Protein 1YZ4 (pdb70)

B-factor: mean 21.29, std 11.4, range [2.0, 70.0]

Sequence (315 aa):
GSHMGNGMTKVLPGLYLGNFIDAKDLDQLGRNKITHIISIHESPQPLLQDITYLRIPVADTPEVPIKKHFKECINFIHCCRLNGGNCLVHSFAGISRSTTIVTAYVMTVTGLGWRDVLEAIKATRPIANPNPGFRQQLEEFGWASSQKLRRQLEERFGEGNGMTKVLPGLYLGNFIDAKDLDQLGRNKITHIISIHESPQPLLQDITYLRIPVADTPEVPIKKHFKECINFIHCCRLNGGNCLVHSFAGISRSTTIVTAYVMTVTGLGWRDVLEAIKATRPIANPNPGFRQQLEEFGWASSQKLRRQLEERFGES

Nearest PDB structures (foldseek):
  1yz4-assembly2_B  TM=9.903E-01  e=8.427E-27  Homo sapiens
  6l1s-assembly1_A  TM=9.594E-01  e=7.232E-19  Homo sapiens
  4woh-assembly1_A  TM=9.622E-01  e=9.141E-19  Homo sapiens
  6lou-assembly1_A  TM=9.595E-01  e=2.200E-18  Homo sapiens
  7c8s-assembly1_A  TM=9.568E-01  e=3.514E-18  Homo sapiens

Organism: Homo sapiens (NCBI:txid9606)

GO terms:
  GO:0004725 protein tyrosine phosphatase activity (F, IDA)
  GO:0016791 phosphatase activity (F, IDA)
  GO:0016311 dephosphorylation (P, IDA)
  GO:0005515 protein binding (F, IPI)
  GO:0008138 protein tyrosine/serine/threonine phosphatase activity (F, IDA)

Structure (mmCIF, N/CA/C/O backbone):
data_1YZ4
#
_entry.id   1YZ4
#
_cell.length_a   43.233
_cell.length_b   76.395
_cell.length_c   101.429
_cell.angle_alpha   90.00
_cell.angle_beta   90.00
_cell.angle_gamma   90.00
#
_symmetry.space_group_name_H-M   'P 21 21 21'
#
loop_
_entity.id
_entity.type
_entity.pdbx_description
1 polymer 'dual specificity phosphatase-like 15 isoform a'
2 non-polymer 'octyl beta-D-glucopyranoside'
3 non-polymer 'SULFATE ION'
4 water water
#
loop_
_atom_site.group_PDB
_atom_site.id
_atom_site.type_symbol
_atom_site.label_atom_id
_atom_site.label_alt_id
_atom_site.label_comp_id
_atom_site.label_asym_id
_atom_site.label_entity_id
_atom_site.label_seq_id
_atom_site.pdbx_PDB_ins_code
_atom_site.Cartn_x
_atom_site.Cartn_y
_atom_site.Cartn_z
_atom_site.occupancy
_atom_site.B_iso_or_equiv
_atom_site.auth_seq_id
_atom_site.auth_comp_id
_atom_site.auth_asym_id
_atom_site.auth_atom_id
_atom_site.pdbx_PDB_model_num
ATOM 1 N N . GLY A 1 1 ? 1.888 79.475 88.795 1.00 40.06 -2 GLY A N 1
ATOM 2 C CA . GLY A 1 1 ? 1.648 78.020 88.998 1.00 44.05 -2 GLY A CA 1
ATOM 3 C C . GLY A 1 1 ? 1.653 77.306 87.665 1.00 47.13 -2 GLY A C 1
ATOM 4 O O . GLY A 1 1 ? 2.369 76.321 87.474 1.00 47.76 -2 GLY A O 1
ATOM 5 N N . SER A 1 2 ? 0.856 77.814 86.732 1.00 49.50 -1 SER A N 1
ATOM 6 C CA . SER A 1 2 ? 0.772 77.236 85.397 1.00 50.27 -1 SER A CA 1
ATOM 7 C C . SER A 1 2 ? 1.907 77.757 84.513 1.00 52.36 -1 SER A C 1
ATOM 8 O O . SER A 1 2 ? 1.833 78.859 83.960 1.00 50.66 -1 SER A O 1
ATOM 11 N N . HIS A 1 3 ? 2.964 76.955 84.410 1.00 54.58 0 HIS A N 1
ATOM 12 C CA . HIS A 1 3 ? 4.134 77.271 83.597 1.00 55.13 0 HIS A CA 1
ATOM 13 C C . HIS A 1 3 ? 4.417 76.020 82.781 1.00 55.80 0 HIS A C 1
ATOM 14 O O . HIS A 1 3 ? 4.299 74.909 83.297 1.00 56.74 0 HIS A O 1
ATOM 21 N N . MET A 1 4 ? 4.788 76.187 81.516 1.00 56.85 1 MET A N 1
ATOM 22 C CA . MET A 1 4 ? 5.052 75.031 80.670 1.00 58.88 1 MET A CA 1
ATOM 23 C C . MET A 1 4 ? 6.246 74.240 81.183 1.00 58.42 1 MET A C 1
ATOM 24 O O . MET A 1 4 ? 7.353 74.352 80.658 1.00 61.01 1 MET A O 1
ATOM 29 N N . GLY A 1 5 ? 6.006 73.439 82.217 1.00 56.26 2 GLY A N 1
ATOM 30 C CA . GLY A 1 5 ? 7.064 72.639 82.803 1.00 55.00 2 GLY A CA 1
ATOM 31 C C . GLY A 1 5 ? 6.560 71.637 83.826 1.00 54.05 2 GLY A C 1
ATOM 32 O O . GLY A 1 5 ? 7.019 71.622 84.966 1.00 54.38 2 GLY A O 1
ATOM 33 N N . ASN A 1 6 ? 5.612 70.799 83.419 1.00 52.72 3 ASN A N 1
ATOM 34 C CA . ASN A 1 6 ? 5.055 69.775 84.300 1.00 48.89 3 ASN A CA 1
ATOM 35 C C . ASN A 1 6 ? 5.169 68.402 83.661 1.00 43.79 3 ASN A C 1
ATOM 36 O O . ASN A 1 6 ? 4.194 67.852 83.145 1.00 41.42 3 ASN A O 1
ATOM 41 N N . GLY A 1 7 ? 6.378 67.857 83.710 1.00 38.77 4 GLY A N 1
ATOM 42 C CA . GLY A 1 7 ? 6.633 66.561 83.123 1.00 33.59 4 GLY A CA 1
ATOM 43 C C . GLY A 1 7 ? 7.240 66.744 81.748 1.00 28.60 4 GLY A C 1
ATOM 44 O O . GLY A 1 7 ? 7.580 67.860 81.344 1.00 25.78 4 GLY 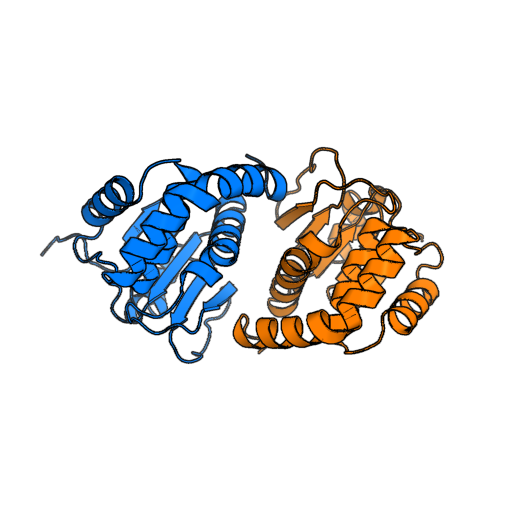A O 1
ATOM 45 N N . MET A 1 8 ? 7.386 65.647 81.023 1.00 26.44 5 MET A N 1
ATOM 46 C CA . MET A 1 8 ? 7.947 65.717 79.687 1.00 24.50 5 MET A CA 1
ATOM 47 C C . MET A 1 8 ? 7.144 66.718 78.859 1.00 24.39 5 MET A C 1
ATOM 48 O O . MET A 1 8 ? 5.960 66.938 79.102 1.00 21.39 5 MET A O 1
ATOM 53 N N . THR A 1 9 ? 7.798 67.342 77.892 1.00 24.75 6 THR A N 1
ATOM 54 C CA . THR A 1 9 ? 7.119 68.315 77.057 1.00 23.12 6 THR A CA 1
ATOM 55 C C . THR A 1 9 ? 6.944 67.762 75.649 1.00 22.10 6 THR A C 1
ATOM 56 O O . THR A 1 9 ? 7.874 67.191 75.077 1.00 18.00 6 THR A O 1
ATOM 60 N N . LYS A 1 10 ? 5.736 67.911 75.111 1.00 22.54 7 LYS A N 1
ATOM 61 C CA . LYS A 1 10 ? 5.425 67.440 73.767 1.00 23.41 7 LYS A CA 1
ATOM 62 C C . LYS A 1 10 ? 6.142 68.348 72.778 1.00 23.25 7 LYS A C 1
ATOM 63 O O . LYS A 1 10 ? 5.967 69.569 72.797 1.00 24.48 7 LYS A O 1
ATOM 69 N N . VAL A 1 11 ? 6.966 67.747 71.928 1.00 21.42 8 VAL A N 1
ATOM 70 C CA . VAL A 1 11 ? 7.726 68.494 70.934 1.00 18.87 8 VAL A CA 1
ATOM 71 C C . VAL A 1 11 ? 7.054 68.375 69.578 1.00 17.73 8 VAL A C 1
ATOM 72 O O . VAL A 1 11 ? 7.123 69.278 68.750 1.00 18.24 8 VAL A O 1
ATOM 76 N N . LEU A 1 12 ? 6.389 67.248 69.373 1.00 16.51 9 LEU A N 1
ATOM 77 C CA . LEU A 1 12 ? 5.712 66.961 68.121 1.00 15.29 9 LEU A CA 1
ATOM 78 C C . LEU A 1 12 ? 4.845 65.742 68.410 1.00 14.70 9 LEU A C 1
ATOM 79 O O . LEU A 1 12 ? 5.152 64.964 69.314 1.00 10.78 9 LEU A O 1
ATOM 84 N N . PRO A 1 13 ? 3.746 65.567 67.662 1.00 14.41 10 PRO A N 1
ATOM 85 C CA . PRO A 1 13 ? 2.894 64.396 67.903 1.00 13.62 10 PRO A CA 1
ATOM 86 C C . PRO A 1 13 ? 3.799 63.157 67.929 1.00 12.79 10 PRO A C 1
ATOM 87 O O . PRO A 1 13 ? 4.560 62.920 66.984 1.00 9.27 10 PRO A O 1
ATOM 91 N N . GLY A 1 14 ? 3.738 62.396 69.019 1.00 13.05 11 GLY A N 1
ATOM 92 C CA . GLY A 1 14 ? 4.559 61.205 69.143 1.00 10.60 11 GLY A CA 1
ATOM 93 C C . GLY A 1 14 ? 5.998 61.416 69.607 1.00 14.04 11 GLY A C 1
ATOM 94 O O . GLY A 1 14 ? 6.772 60.454 69.647 1.00 13.33 11 GLY A O 1
ATOM 95 N N . LEU A 1 15 ? 6.368 62.644 69.973 1.00 12.11 12 LEU A N 1
ATOM 96 C CA . LEU A 1 15 ? 7.740 62.923 70.426 1.00 13.55 12 LEU A CA 1
ATOM 97 C C . LEU A 1 15 ? 7.799 63.820 71.665 1.00 13.37 12 LEU A C 1
ATOM 98 O O . LEU A 1 15 ? 7.174 64.879 71.700 1.00 17.41 12 LEU A O 1
ATOM 103 N N . TYR A 1 16 ? 8.561 63.408 72.676 1.00 13.48 13 TYR A N 1
ATOM 104 C CA . TYR A 1 16 ? 8.669 64.191 73.906 1.00 11.38 13 TYR A CA 1
ATOM 105 C C . TYR A 1 16 ? 10.088 64.362 74.435 1.00 14.28 13 TYR A C 1
ATOM 106 O O . TYR A 1 16 ? 10.982 63.562 74.146 1.00 17.53 13 TYR A O 1
ATOM 115 N N . LEU A 1 17 ? 10.267 65.415 75.231 1.00 13.61 14 LEU A N 1
ATOM 116 C CA . LEU A 1 17 ? 11.542 65.737 75.860 1.00 12.32 14 LEU A CA 1
ATOM 117 C C . LEU A 1 17 ? 11.358 65.661 77.367 1.00 12.92 14 LEU A C 1
ATOM 118 O O . LEU A 1 17 ? 10.326 66.081 77.892 1.00 13.30 14 LEU A O 1
ATOM 123 N N . GLY A 1 18 ? 12.348 65.119 78.066 1.00 12.94 15 GLY A N 1
ATOM 124 C CA . GLY A 1 18 ? 12.229 65.021 79.509 1.00 12.05 15 GLY A CA 1
ATOM 125 C C . GLY A 1 18 ? 13.539 64.832 80.252 1.00 11.30 15 GLY A C 1
ATOM 126 O O . GLY A 1 18 ? 14.607 64.744 79.651 1.00 9.89 15 GLY A O 1
ATOM 127 N N . ASN A 1 19 ? 13.439 64.775 81.574 1.00 10.01 16 ASN A N 1
ATOM 128 C CA . ASN A 1 19 ? 14.585 64.596 82.449 1.00 12.78 16 ASN A CA 1
ATOM 129 C C . ASN A 1 19 ? 14.481 63.216 83.097 1.00 15.02 16 ASN A C 1
ATOM 130 O O . ASN A 1 19 ? 13.515 62.485 82.855 1.00 15.17 16 A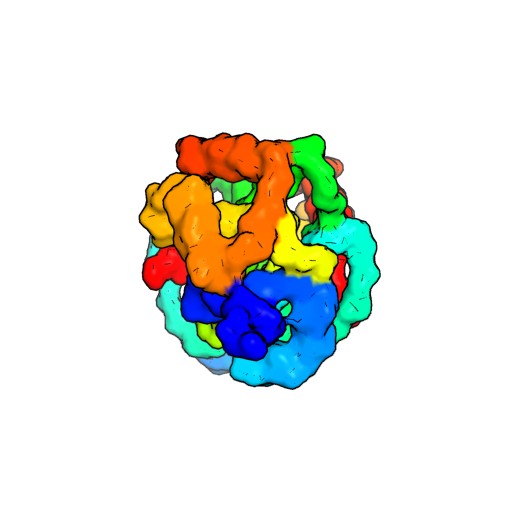SN A O 1
ATOM 135 N N . PHE A 1 20 ? 15.457 62.880 83.938 1.00 15.59 17 PHE A N 1
ATOM 136 C CA . PHE A 1 20 ? 15.499 61.581 84.610 1.00 16.61 17 PHE A CA 1
ATOM 137 C C . PHE A 1 20 ? 14.252 61.273 85.439 1.00 18.17 17 PHE A C 1
ATOM 138 O O . PHE A 1 20 ? 13.890 60.110 85.622 1.00 19.27 17 PHE A O 1
ATOM 146 N N . ILE A 1 21 ? 13.593 62.308 85.942 1.00 18.39 18 ILE A N 1
ATOM 147 C CA . ILE A 1 21 ? 12.382 62.113 86.727 1.00 19.15 18 ILE A CA 1
ATOM 148 C C . ILE A 1 21 ? 11.198 61.737 85.835 1.00 18.83 18 ILE A C 1
ATOM 149 O O . ILE A 1 21 ? 10.429 60.837 86.170 1.00 21.24 18 ILE A O 1
ATOM 154 N N . ASP A 1 22 ? 11.052 62.415 84.700 1.00 16.81 19 ASP A N 1
ATOM 155 C CA . ASP A 1 22 ? 9.958 62.104 83.780 1.00 15.78 19 ASP A CA 1
ATOM 156 C C . ASP A 1 22 ? 10.109 60.677 83.236 1.00 15.13 19 ASP A C 1
ATOM 157 O O . ASP A 1 22 ? 9.125 59.962 83.033 1.00 12.43 19 ASP A O 1
ATOM 162 N N . ALA A 1 23 ? 11.354 60.274 83.007 1.00 15.36 20 ALA A N 1
ATOM 163 C CA . ALA A 1 23 ? 11.668 58.951 82.480 1.00 15.85 20 ALA A CA 1
ATOM 164 C C . ALA A 1 23 ? 11.191 57.800 83.370 1.00 18.50 20 ALA A C 1
ATOM 165 O O . ALA A 1 23 ? 11.041 56.674 82.892 1.00 20.49 20 ALA A O 1
ATOM 167 N N . LYS A 1 24 ? 10.962 58.084 84.653 1.00 21.12 21 LYS A N 1
ATOM 168 C CA . LYS A 1 24 ? 10.516 57.068 85.613 1.00 22.85 21 LYS A CA 1
ATOM 169 C C . LYS A 1 24 ? 9.081 57.291 86.055 1.00 22.44 21 LYS A C 1
ATOM 170 O O . LYS A 1 24 ? 8.516 56.476 86.780 1.00 24.66 21 LYS A O 1
ATOM 176 N N . ASP A 1 25 ? 8.500 58.405 85.632 1.00 21.29 22 ASP A N 1
ATOM 177 C CA . ASP A 1 25 ? 7.134 58.740 86.005 1.00 21.09 22 ASP A CA 1
ATOM 178 C C . ASP A 1 25 ? 6.105 57.877 85.257 1.00 20.03 22 ASP A C 1
ATOM 179 O O . ASP A 1 25 ? 5.672 58.220 84.154 1.00 15.16 22 ASP A O 1
ATOM 184 N N . LEU A 1 26 ? 5.715 56.766 85.876 1.00 19.60 23 LEU A N 1
ATOM 185 C CA . LEU A 1 26 ? 4.746 55.837 85.295 1.00 19.34 23 LEU A CA 1
ATOM 186 C C . LEU A 1 26 ? 3.446 56.518 84.899 1.00 19.49 23 LEU A C 1
ATOM 187 O O . LEU A 1 26 ? 2.812 56.143 83.918 1.00 14.97 23 LEU A O 1
ATOM 192 N N . ASP A 1 27 ? 3.039 57.504 85.687 1.00 19.92 24 ASP A N 1
ATOM 193 C CA . ASP A 1 27 ? 1.816 58.226 85.405 1.00 24.65 24 ASP A CA 1
ATOM 194 C C . ASP A 1 27 ? 1.980 59.009 84.104 1.00 25.10 24 ASP A C 1
ATOM 195 O O . ASP A 1 27 ? 1.096 59.002 83.245 1.00 22.36 24 ASP A O 1
ATOM 200 N N . GLN A 1 28 ? 3.122 59.678 83.962 1.00 25.60 25 GLN A N 1
ATOM 201 C CA . GLN A 1 28 ? 3.403 60.455 82.762 1.00 24.68 25 GLN A CA 1
ATOM 202 C C . GLN A 1 28 ? 3.515 59.517 81.574 1.00 23.32 25 GLN A C 1
ATOM 203 O O . GLN A 1 28 ? 2.927 59.759 80.520 1.00 22.10 25 GLN A O 1
ATOM 209 N N . LEU A 1 29 ? 4.273 58.443 81.761 1.00 20.49 26 LEU A N 1
ATOM 210 C CA . LEU A 1 29 ? 4.485 57.454 80.715 1.00 20.82 26 LEU A CA 1
ATOM 211 C C . LEU A 1 29 ? 3.178 56.880 80.183 1.00 22.25 26 LEU A C 1
ATOM 212 O O . LEU A 1 29 ? 3.023 56.685 78.973 1.00 22.29 26 LEU A O 1
ATOM 217 N N . GLY A 1 30 ? 2.239 56.615 81.088 1.00 24.75 27 GLY A N 1
ATOM 218 C CA . GLY A 1 30 ? 0.956 56.064 80.687 1.00 26.36 27 GLY A CA 1
ATOM 219 C C . GLY A 1 30 ? 0.081 57.121 80.048 1.00 28.11 27 GLY A C 1
ATOM 220 O O . GLY A 1 30 ? -0.555 56.887 79.022 1.00 27.96 27 GLY A O 1
ATOM 221 N N . ARG A 1 31 ? 0.056 58.293 80.669 1.00 31.48 28 ARG A N 1
ATOM 222 C CA . ARG A 1 31 ? -0.727 59.414 80.174 1.00 34.48 28 ARG A CA 1
ATOM 223 C C . ARG A 1 31 ? -0.367 59.705 78.717 1.00 33.68 28 ARG A C 1
ATOM 224 O O . ARG A 1 31 ? -1.251 59.859 77.872 1.00 32.51 28 ARG A O 1
ATOM 232 N N . ASN A 1 32 ? 0.933 59.769 78.430 1.00 30.58 29 ASN A N 1
ATOM 233 C CA . ASN A 1 32 ? 1.408 60.051 77.079 1.00 30.26 29 ASN A CA 1
ATOM 234 C C . ASN A 1 32 ? 1.644 58.811 76.206 1.00 30.95 29 ASN A C 1
ATOM 235 O O . ASN A 1 32 ? 2.242 58.906 75.129 1.00 27.99 29 ASN A O 1
ATOM 240 N N . LYS A 1 33 ? 1.172 57.656 76.670 1.00 31.34 30 LYS A N 1
ATOM 241 C CA . LYS A 1 33 ? 1.313 56.405 75.923 1.00 31.34 30 LYS A CA 1
ATOM 242 C C . LYS A 1 33 ? 2.714 56.221 75.337 1.00 30.93 30 LYS A C 1
ATOM 243 O O . LYS A 1 33 ? 2.865 55.783 74.192 1.00 29.69 30 LYS A O 1
ATOM 249 N N . ILE A 1 34 ? 3.734 56.564 76.116 1.00 28.18 31 ILE A N 1
ATOM 250 C CA . ILE A 1 34 ? 5.116 56.422 75.669 1.00 25.32 31 ILE A CA 1
ATOM 251 C C . ILE A 1 34 ? 5.460 54.955 75.437 1.00 23.07 31 ILE A C 1
ATOM 252 O O . ILE A 1 34 ? 5.347 54.136 76.348 1.00 20.47 31 ILE A O 1
ATOM 257 N N . THR A 1 35 ? 5.877 54.627 74.215 1.00 21.65 32 THR A N 1
ATOM 258 C CA . THR A 1 35 ? 6.240 53.249 73.875 1.00 18.41 32 THR A CA 1
ATOM 259 C C . THR A 1 35 ? 7.728 53.102 73.593 1.00 16.25 32 THR A C 1
ATOM 260 O O . THR A 1 35 ? 8.252 51.991 73.533 1.00 14.87 32 THR A O 1
ATOM 264 N N . HIS A 1 36 ? 8.402 54.230 73.405 1.00 16.78 33 HIS A N 1
ATOM 265 C CA . HIS A 1 36 ? 9.830 54.224 73.115 1.00 14.06 33 HIS A CA 1
ATOM 266 C C . HIS A 1 36 ? 10.550 55.324 73.867 1.00 12.67 33 HIS A C 1
ATOM 267 O O . HIS A 1 36 ? 10.012 56.408 74.080 1.00 16.43 33 HIS A O 1
ATOM 274 N N . ILE A 1 37 ? 11.783 55.040 74.252 1.00 10.05 34 ILE A N 1
ATOM 275 C CA . ILE A 1 37 ? 12.580 55.994 74.992 1.00 9.55 34 ILE A CA 1
ATOM 276 C C . ILE A 1 37 ? 14.029 55.906 74.570 1.00 11.66 34 ILE A C 1
ATOM 277 O O . ILE A 1 37 ? 14.556 54.824 74.305 1.00 13.22 34 ILE A O 1
ATOM 282 N N . ILE A 1 38 ? 14.666 57.062 74.493 1.00 11.20 35 ILE A N 1
ATOM 283 C CA . ILE A 1 38 ? 16.071 57.121 74.169 1.00 9.05 35 ILE A CA 1
ATOM 284 C C . ILE A 1 38 ? 16.672 57.679 75.443 1.00 11.91 35 ILE A C 1
ATOM 285 O O . ILE A 1 38 ? 16.326 58.783 75.861 1.00 11.74 35 ILE A O 1
ATOM 290 N N . SER A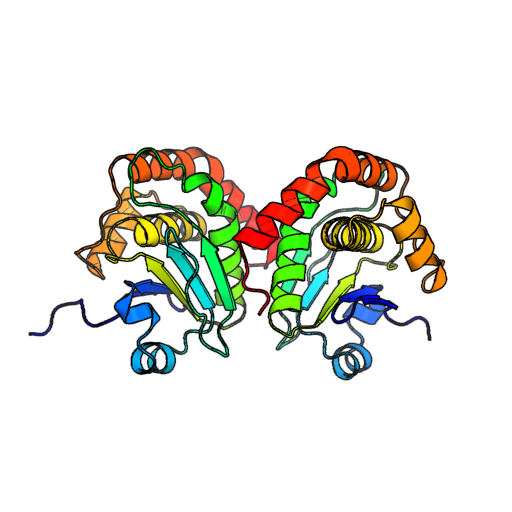 1 39 ? 17.529 56.898 76.088 1.00 11.15 36 SER A N 1
ATOM 291 C CA . SER A 1 39 ? 18.172 57.353 77.305 1.00 11.33 36 SER A CA 1
ATOM 292 C C . SER A 1 39 ? 19.600 57.783 76.992 1.00 12.74 36 SER A C 1
ATOM 293 O O . SER A 1 39 ? 20.418 56.983 76.523 1.00 16.11 36 SER A O 1
ATOM 296 N N . ILE A 1 40 ? 19.883 59.055 77.235 1.00 10.04 37 ILE A N 1
ATOM 297 C CA . ILE A 1 40 ? 21.208 59.605 77.017 1.00 11.71 37 ILE A CA 1
ATOM 298 C C . ILE A 1 40 ? 21.765 59.831 78.414 1.00 12.93 37 ILE A C 1
ATOM 299 O O . ILE A 1 40 ? 21.602 60.904 78.999 1.00 13.46 37 ILE A O 1
ATOM 304 N N . HIS A 1 41 ? 22.407 58.798 78.949 1.00 12.24 38 HIS A N 1
ATOM 305 C CA . HIS A 1 41 ? 22.963 58.844 80.293 1.00 16.38 38 HIS A CA 1
ATOM 306 C C . HIS A 1 41 ? 24.292 58.107 80.275 1.00 17.36 38 HIS A C 1
ATOM 307 O O . HIS A 1 41 ? 24.439 57.131 79.547 1.00 20.01 38 HIS A O 1
ATOM 314 N N . GLU A 1 42 ? 25.252 58.563 81.075 1.00 17.72 39 GLU A N 1
ATOM 315 C CA . GLU A 1 42 ? 26.567 57.923 81.117 1.00 22.15 39 GLU A CA 1
ATOM 316 C C . GLU A 1 42 ? 26.528 56.449 81.516 1.00 22.80 39 GLU A C 1
ATOM 317 O O . GLU A 1 42 ? 27.334 55.660 81.032 1.00 25.63 39 GLU A O 1
ATOM 323 N N . SER A 1 43 ? 25.599 56.085 82.396 1.00 22.21 40 SER A N 1
ATOM 324 C CA . SER A 1 43 ? 25.498 54.713 82.882 1.00 20.95 40 SER A CA 1
ATOM 325 C C . SER A 1 43 ? 24.157 54.036 82.607 1.00 22.90 40 SER A C 1
ATOM 326 O O . SER A 1 43 ? 23.129 54.697 82.486 1.00 20.65 40 SER A O 1
ATOM 329 N N . PRO A 1 44 ? 24.158 52.693 82.514 1.00 26.02 41 PRO A N 1
ATOM 330 C CA . PRO A 1 44 ? 22.952 51.894 82.257 1.00 27.07 41 PRO A CA 1
ATOM 331 C C . PRO A 1 44 ? 21.973 52.001 83.426 1.00 27.87 41 PRO A C 1
ATOM 332 O O . PRO A 1 44 ? 22.384 52.056 84.583 1.00 29.84 41 PRO A O 1
ATOM 336 N N . GLN A 1 45 ? 20.682 52.023 83.122 1.00 28.55 42 GLN A N 1
ATOM 337 C CA . GLN A 1 45 ? 19.663 52.141 84.156 1.00 29.08 42 GLN A CA 1
ATOM 338 C C . GLN A 1 45 ? 18.590 51.075 83.983 1.00 28.06 42 GLN A C 1
ATOM 339 O O . GLN A 1 45 ? 18.316 50.636 82.866 1.00 27.74 42 GLN A O 1
ATOM 345 N N . PRO A 1 46 ? 17.964 50.645 85.091 1.00 28.27 43 PRO A N 1
ATOM 346 C CA . PRO A 1 46 ? 16.916 49.623 85.002 1.00 25.91 43 PRO A CA 1
ATOM 347 C C . PRO A 1 46 ? 15.878 50.075 83.976 1.00 25.12 43 PRO A C 1
ATOM 348 O O . PRO A 1 46 ? 15.440 51.224 84.002 1.00 23.68 43 PRO A O 1
ATOM 352 N N . LEU A 1 47 ? 15.494 49.178 83.072 1.00 23.28 44 LEU A N 1
ATOM 353 C CA . LEU A 1 47 ? 14.523 49.519 82.040 1.00 23.01 44 LEU A CA 1
ATOM 354 C C . LEU A 1 47 ? 13.105 49.075 82.382 1.00 23.66 44 LEU A C 1
ATOM 355 O O . LEU A 1 47 ? 12.887 47.952 82.828 1.00 23.68 44 LEU A O 1
ATOM 360 N N . LEU A 1 48 ? 12.144 49.963 82.152 1.00 25.57 45 LEU A N 1
ATOM 361 C CA . LEU A 1 48 ? 10.737 49.683 82.430 1.00 29.96 45 LEU A CA 1
ATOM 362 C C . LEU A 1 48 ? 10.130 48.743 81.396 1.00 31.07 45 LEU A C 1
ATOM 363 O O . LEU A 1 48 ? 10.440 48.827 80.210 1.00 31.29 45 LEU A O 1
ATOM 368 N N . GLN A 1 49 ? 9.257 47.852 81.852 1.00 33.09 46 GLN A N 1
ATOM 369 C CA . GLN A 1 49 ? 8.617 46.892 80.961 1.00 35.76 46 GLN A CA 1
ATOM 370 C C . GLN A 1 49 ? 7.688 47.540 79.953 1.00 34.27 46 GLN A C 1
ATOM 371 O O . GLN A 1 49 ? 7.092 48.586 80.214 1.00 33.60 46 GLN A O 1
ATOM 377 N N . ASP A 1 50 ? 7.570 46.894 78.798 1.00 32.59 47 ASP A N 1
ATOM 378 C CA . ASP A 1 50 ? 6.695 47.353 77.733 1.00 31.95 47 ASP A CA 1
ATOM 379 C C . ASP A 1 50 ? 7.148 48.650 77.080 1.00 31.64 47 ASP A C 1
ATOM 380 O O . ASP A 1 50 ? 6.327 49.420 76.570 1.00 33.33 47 ASP A O 1
ATOM 385 N N . ILE A 1 51 ? 8.455 48.892 77.109 1.00 27.00 48 ILE A N 1
ATOM 386 C CA . ILE A 1 51 ? 9.033 50.074 76.480 1.00 25.31 48 ILE A CA 1
ATOM 387 C C . ILE A 1 51 ? 10.326 49.665 75.784 1.00 19.99 48 ILE A C 1
ATOM 388 O O . ILE A 1 51 ? 11.130 48.914 76.330 1.00 18.50 48 ILE A O 1
ATOM 393 N N . THR A 1 52 ? 10.516 50.148 74.566 1.00 17.73 49 THR A N 1
ATOM 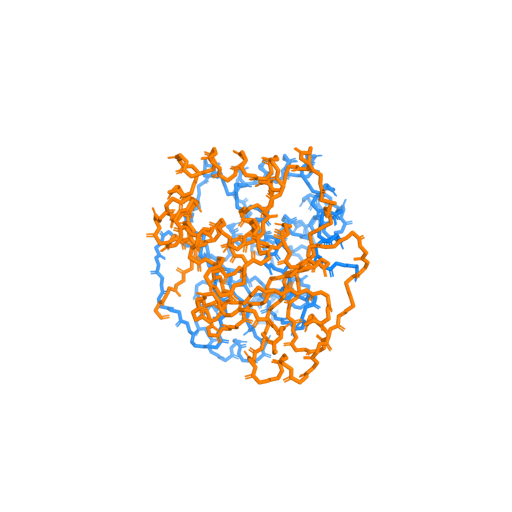394 C CA . THR A 1 52 ? 11.716 49.825 73.813 1.00 14.91 49 THR A CA 1
ATOM 395 C C . THR A 1 52 ? 12.737 50.935 74.025 1.00 14.21 49 THR A C 1
ATOM 396 O O . THR A 1 52 ? 12.479 52.095 73.716 1.00 14.06 49 THR A O 1
ATOM 400 N N . TYR A 1 53 ? 13.893 50.572 74.564 1.00 13.12 50 TYR A N 1
ATOM 401 C CA . TYR A 1 53 ? 14.930 51.552 74.839 1.00 14.49 50 TYR A CA 1
ATOM 402 C C . TYR A 1 53 ? 16.075 51.578 73.853 1.00 15.65 50 TYR A C 1
ATOM 403 O O . TYR A 1 53 ? 16.399 50.589 73.190 1.00 16.50 50 TYR A O 1
ATOM 412 N N . LEU A 1 54 ? 16.697 52.742 73.790 1.00 17.15 51 LEU A N 1
ATOM 413 C CA . LEU A 1 54 ? 17.860 52.955 72.966 1.00 20.01 51 LEU A CA 1
ATOM 414 C C . LEU A 1 54 ? 18.785 53.652 73.957 1.00 21.58 51 LEU A C 1
ATOM 415 O O . LEU A 1 54 ? 18.462 54.733 74.464 1.00 22.53 51 LEU A O 1
ATOM 420 N N . ARG A 1 55 ? 19.909 53.018 74.268 1.00 19.97 52 ARG A N 1
ATOM 421 C CA . ARG A 1 55 ? 20.859 53.595 75.207 1.00 18.33 52 ARG A CA 1
ATOM 422 C C . ARG A 1 55 ? 21.981 54.345 74.503 1.00 17.58 52 ARG A C 1
ATOM 423 O O . ARG A 1 55 ? 22.645 53.809 73.615 1.00 15.42 52 ARG A O 1
ATOM 431 N N . ILE A 1 56 ? 22.166 55.596 74.909 1.00 17.33 53 ILE A N 1
ATOM 432 C CA . ILE A 1 56 ? 23.197 56.468 74.361 1.00 18.92 53 ILE A CA 1
ATOM 433 C C . ILE A 1 56 ? 24.009 56.986 75.553 1.00 20.88 53 ILE A C 1
ATOM 434 O O . ILE A 1 56 ? 23.631 57.964 76.197 1.00 15.49 53 ILE A O 1
ATOM 439 N N . PRO A 1 57 ? 25.139 56.325 75.854 1.00 22.96 54 PRO A N 1
ATOM 440 C CA . PRO A 1 57 ? 26.049 56.650 76.959 1.00 25.00 54 PRO A CA 1
ATOM 441 C C . PRO A 1 57 ? 26.918 57.862 76.686 1.00 25.61 54 PRO A C 1
ATOM 442 O O . PRO A 1 57 ? 28.096 57.726 76.371 1.00 28.47 54 PRO A O 1
ATOM 446 N N . VAL A 1 58 ? 26.342 59.046 76.832 1.00 26.32 55 VAL A N 1
ATOM 447 C CA . VAL A 1 58 ? 27.071 60.276 76.568 1.00 26.09 55 VAL A CA 1
ATOM 448 C C . VAL A 1 58 ? 26.904 61.292 77.691 1.00 25.04 55 VAL A C 1
ATOM 449 O O . VAL A 1 58 ? 25.806 61.484 78.213 1.00 27.41 55 VAL A O 1
ATOM 453 N N . ALA A 1 59 ? 28.005 61.940 78.051 1.00 21.42 56 ALA A N 1
ATOM 454 C CA . ALA A 1 59 ? 27.997 62.947 79.102 1.00 21.38 56 ALA A CA 1
ATOM 455 C C . ALA A 1 59 ? 27.685 64.323 78.507 1.00 20.92 56 ALA A C 1
ATOM 456 O O . ALA A 1 59 ? 27.798 64.523 77.296 1.00 22.11 56 ALA A O 1
ATOM 458 N N . ASP A 1 60 ? 27.287 65.271 79.349 1.00 18.44 57 ASP A N 1
ATOM 459 C CA . ASP A 1 60 ? 26.994 66.607 78.857 1.00 18.57 57 ASP A CA 1
ATOM 460 C C . ASP A 1 60 ? 28.206 67.533 78.914 1.00 18.64 57 ASP A C 1
ATOM 461 O O . ASP A 1 60 ? 28.370 68.290 79.872 1.00 17.47 57 ASP A O 1
ATOM 466 N N . THR A 1 61 ? 29.064 67.447 77.898 1.00 18.90 58 THR A N 1
ATOM 467 C CA . THR A 1 61 ? 30.244 68.304 77.796 1.00 19.53 58 THR A CA 1
ATOM 468 C C . THR A 1 61 ? 30.358 68.674 76.327 1.00 21.73 58 THR A C 1
ATOM 469 O O . THR A 1 61 ? 30.092 67.853 75.447 1.00 20.90 58 THR A O 1
ATOM 473 N N . PRO A 1 62 ? 30.749 69.921 76.037 1.00 24.90 59 PRO A N 1
ATOM 474 C CA . PRO A 1 62 ? 30.875 70.370 74.648 1.00 25.04 59 PRO A CA 1
ATOM 475 C C . PRO A 1 62 ? 31.856 69.616 73.757 1.00 26.04 59 PRO A C 1
ATOM 476 O O . PRO A 1 62 ? 31.825 69.772 72.537 1.00 23.86 59 PRO A O 1
ATOM 480 N N . GLU A 1 63 ? 32.710 68.790 74.351 1.00 27.34 60 GLU A N 1
ATOM 481 C CA . GLU A 1 63 ? 33.684 68.036 73.564 1.00 30.57 60 GLU A CA 1
ATOM 482 C C . GLU A 1 63 ? 33.169 66.672 73.098 1.00 27.41 60 GLU A C 1
ATOM 483 O O . GLU A 1 63 ? 33.728 66.055 72.187 1.00 26.10 60 GLU A O 1
ATOM 489 N N . VAL A 1 64 ? 32.101 66.206 73.727 1.00 21.86 61 VAL A N 1
ATOM 490 C CA . VAL A 1 64 ? 31.518 64.924 73.381 1.00 21.01 61 VAL A CA 1
ATOM 491 C C . VAL A 1 64 ? 30.819 64.971 72.028 1.00 20.10 61 VAL A C 1
ATOM 492 O O . VAL A 1 64 ? 29.941 65.796 71.797 1.00 21.21 61 VAL A O 1
ATOM 496 N N . PRO A 1 65 ? 31.202 64.074 71.112 1.00 19.27 62 PRO A N 1
ATOM 497 C CA . PRO A 1 65 ? 30.591 64.042 69.782 1.00 17.74 62 PRO A CA 1
ATOM 498 C C . PRO A 1 65 ? 29.256 63.302 69.707 1.00 16.02 62 PRO A C 1
ATOM 499 O O . PRO A 1 65 ? 29.194 62.217 69.139 1.00 13.03 62 PRO A O 1
ATOM 503 N N . ILE A 1 66 ? 28.193 63.886 70.269 1.00 18.00 63 ILE A N 1
ATOM 504 C CA . ILE A 1 66 ? 26.873 63.245 70.218 1.00 16.64 63 ILE A CA 1
ATOM 505 C C . ILE A 1 66 ? 26.416 63.126 68.777 1.00 15.81 63 ILE A C 1
ATOM 506 O O . ILE A 1 66 ? 25.504 62.358 68.476 1.00 15.73 63 ILE A O 1
ATOM 511 N N . LYS A 1 67 ? 27.043 63.898 67.893 1.00 15.09 64 LYS A N 1
ATOM 512 C CA . LYS A 1 67 ? 26.681 63.879 66.480 1.00 16.93 64 LYS A CA 1
ATOM 513 C C . LYS A 1 67 ? 26.872 62.492 65.894 1.00 15.91 64 LYS A C 1
ATOM 514 O O . LYS A 1 67 ? 26.285 62.161 64.867 1.00 16.73 64 LYS A O 1
ATOM 520 N N . LYS A 1 68 ? 27.691 61.678 66.552 1.00 17.19 65 LYS A N 1
ATOM 521 C CA . LYS A 1 68 ? 27.922 60.325 66.076 1.00 20.92 65 LYS A CA 1
ATOM 522 C C . LYS A 1 68 ? 26.700 59.441 66.310 1.00 19.27 65 LYS A C 1
ATOM 523 O O . LYS A 1 68 ? 26.613 58.344 65.764 1.00 17.92 65 LYS A O 1
ATOM 529 N N . HIS A 1 69 ? 25.752 59.919 67.111 1.00 15.18 66 HIS A N 1
ATOM 530 C CA . HIS A 1 69 ? 24.549 59.142 67.387 1.00 17.67 66 HIS A CA 1
ATOM 531 C C . HIS A 1 69 ? 23.279 59.723 66.759 1.00 15.11 66 HIS A C 1
ATOM 532 O O . HIS A 1 69 ? 22.190 59.177 66.936 1.00 14.59 66 HIS A O 1
ATOM 539 N N . PHE A 1 70 ? 23.426 60.819 66.021 1.00 11.30 67 PHE A N 1
ATOM 540 C CA . PHE A 1 70 ? 22.295 61.465 65.365 1.00 12.27 67 PHE A CA 1
ATOM 541 C C . PHE A 1 70 ? 21.514 60.549 64.422 1.00 12.07 67 PHE A C 1
ATOM 542 O O . PHE A 1 70 ? 20.287 60.461 64.503 1.00 9.05 67 PHE A O 1
ATOM 550 N N . LYS A 1 71 ? 22.226 59.877 63.523 1.00 13.26 68 LYS A N 1
ATOM 551 C CA . LYS A 1 71 ? 21.585 59.004 62.551 1.00 13.96 68 LYS A CA 1
ATOM 552 C C . LYS A 1 71 ? 20.732 57.926 63.205 1.00 12.73 68 LYS A C 1
ATOM 553 O O . LYS A 1 71 ? 19.541 57.794 62.921 1.00 10.05 68 LYS A O 1
ATOM 559 N N . GLU A 1 72 ? 21.347 57.153 64.088 1.00 10.75 69 GLU A N 1
ATOM 560 C CA . GLU A 1 72 ? 20.630 56.083 64.754 1.00 13.02 69 GLU A CA 1
ATOM 561 C C . GLU A 1 72 ? 19.450 56.584 65.601 1.00 9.65 69 GLU A C 1
ATOM 562 O O . GLU A 1 72 ? 18.403 55.948 65.622 1.00 9.35 69 GLU A O 1
ATOM 568 N N . CYS A 1 73 ? 19.608 57.716 66.283 1.00 5.96 70 CYS A N 1
ATOM 569 C CA . CYS A 1 73 ? 18.522 58.248 67.102 1.00 10.76 70 CYS A CA 1
ATOM 570 C C . CYS A 1 73 ? 17.356 58.707 66.237 1.00 13.21 70 CYS A C 1
ATOM 571 O O . CYS A 1 73 ? 16.187 58.431 66.537 1.00 13.34 70 CYS A O 1
ATOM 574 N N . ILE A 1 74 ? 17.673 59.417 65.161 1.00 12.11 71 ILE A N 1
ATOM 575 C CA . ILE A 1 74 ? 16.637 59.907 64.271 1.00 15.98 71 ILE A CA 1
ATOM 576 C C . ILE A 1 74 ? 15.889 58.753 63.603 1.00 17.01 71 ILE A C 1
ATOM 577 O O . ILE A 1 74 ? 14.686 58.841 63.369 1.00 17.55 71 ILE A O 1
ATOM 582 N N . ASN A 1 75 ? 16.599 57.669 63.311 1.00 15.39 72 ASN A N 1
ATOM 583 C CA . ASN A 1 75 ? 15.973 56.521 62.676 1.00 17.10 72 ASN A CA 1
ATOM 584 C C . ASN A 1 75 ? 15.068 55.823 63.666 1.00 18.74 72 ASN A C 1
ATOM 585 O O . ASN A 1 75 ? 13.982 55.367 63.314 1.00 19.14 72 ASN A O 1
ATOM 590 N N . PHE A 1 76 ? 15.522 55.756 64.912 1.00 18.79 73 PHE A N 1
ATOM 591 C CA . PHE A 1 76 ? 14.761 55.135 65.989 1.00 16.28 73 PHE A CA 1
ATOM 592 C C . PHE A 1 76 ? 13.450 55.914 66.164 1.00 16.84 73 PHE A C 1
ATOM 593 O O . PHE A 1 76 ? 12.355 55.350 66.097 1.00 16.85 73 PHE A O 1
ATOM 601 N N . ILE A 1 77 ? 13.575 57.221 66.374 1.00 16.82 74 ILE A N 1
ATOM 602 C CA . ILE A 1 77 ? 12.413 58.084 66.565 1.00 17.24 74 ILE A CA 1
ATOM 603 C C . ILE A 1 77 ? 11.408 58.018 65.420 1.00 18.32 74 ILE A C 1
ATOM 604 O O . ILE A 1 77 ? 10.205 57.873 65.644 1.00 17.96 74 ILE A O 1
ATOM 609 N N . HIS A 1 78 ? 11.906 58.130 64.195 1.00 18.02 75 HIS A N 1
ATOM 610 C CA . HIS A 1 78 ? 11.044 58.104 63.026 1.00 17.49 75 HIS A CA 1
ATOM 611 C C . HIS A 1 78 ? 10.263 56.796 62.938 1.00 17.15 75 HIS A C 1
ATOM 612 O O . HIS A 1 78 ? 9.038 56.805 62.778 1.00 17.65 75 HIS A O 1
ATOM 619 N N . CYS A 1 79 ? 10.970 55.677 63.052 1.00 17.16 76 CYS A N 1
ATOM 620 C CA . CYS A 1 79 ? 10.337 54.365 62.988 1.00 16.56 76 CYS A CA 1
ATOM 621 C C . CYS A 1 79 ? 9.211 54.298 64.017 1.00 17.56 76 CYS A C 1
ATOM 622 O O . CYS A 1 79 ? 8.096 53.849 63.717 1.00 16.62 76 CYS A O 1
ATOM 625 N N . CYS A 1 80 ? 9.506 54.748 65.232 1.00 12.14 77 CYS A N 1
ATOM 626 C CA . CYS A 1 80 ? 8.510 54.746 66.291 1.00 13.70 77 CYS A CA 1
ATOM 627 C C . CYS A 1 80 ? 7.283 55.599 65.929 1.00 16.92 77 CYS A C 1
ATOM 628 O O . CYS A 1 80 ? 6.137 55.154 66.060 1.00 15.58 77 CYS A O 1
ATOM 631 N N . ARG A 1 81 ? 7.519 56.819 65.464 1.00 16.05 78 ARG A N 1
ATOM 632 C CA . ARG A 1 81 ? 6.413 57.707 65.118 1.00 19.51 78 ARG A CA 1
ATOM 633 C C . ARG A 1 81 ? 5.531 57.204 63.968 1.00 18.95 78 ARG A C 1
ATOM 634 O O . ARG A 1 81 ? 4.309 57.125 64.098 1.00 19.22 78 ARG A O 1
ATOM 642 N N . LEU A 1 82 ? 6.151 56.856 62.849 1.00 20.08 79 LEU A N 1
ATOM 643 C CA . LEU A 1 82 ? 5.395 56.406 61.692 1.00 20.56 79 LEU A CA 1
ATOM 644 C C . LEU A 1 82 ? 4.725 55.051 61.892 1.00 20.63 79 LEU A C 1
ATOM 645 O O . LEU A 1 82 ? 3.910 54.632 61.068 1.00 21.78 79 LEU A O 1
ATOM 650 N N . ASN A 1 83 ? 5.052 54.376 62.990 1.00 19.85 80 ASN A N 1
ATOM 651 C CA . ASN A 1 83 ? 4.451 53.083 63.284 1.00 17.71 80 ASN A CA 1
ATOM 652 C C . ASN A 1 83 ? 3.490 53.161 64.465 1.00 18.67 80 ASN A C 1
ATOM 653 O O . ASN A 1 83 ? 3.210 52.152 65.117 1.00 18.47 80 ASN A O 1
ATOM 658 N N . GLY A 1 84 ? 2.999 54.369 64.737 1.00 18.80 81 GLY A N 1
ATOM 659 C CA . GLY A 1 84 ? 2.030 54.574 65.805 1.00 19.11 81 GLY A CA 1
ATOM 660 C C . GLY A 1 84 ? 2.482 54.552 67.256 1.00 20.54 81 GLY A C 1
ATOM 661 O O . GLY A 1 84 ? 1.670 54.296 68.144 1.00 22.16 81 GLY A O 1
ATOM 662 N N . GLY A 1 85 ? 3.758 54.824 67.515 1.00 20.34 82 GLY A N 1
ATOM 663 C CA . GLY A 1 85 ? 4.233 54.826 68.889 1.00 16.61 82 GLY A CA 1
ATOM 664 C C . GLY A 1 85 ? 4.464 56.232 69.412 1.00 17.92 82 GLY A C 1
ATOM 665 O O . GLY A 1 85 ? 4.055 57.209 68.787 1.00 16.63 82 GLY A O 1
ATOM 666 N N . ASN A 1 86 ? 5.101 56.335 70.575 1.00 16.88 83 ASN A N 1
ATOM 667 C CA . ASN A 1 86 ? 5.414 57.629 71.169 1.00 16.38 83 ASN A CA 1
ATOM 668 C C . ASN A 1 86 ? 6.801 57.550 71.782 1.00 16.51 83 ASN A C 1
ATOM 669 O O . ASN A 1 86 ? 7.077 56.678 72.612 1.00 17.92 83 ASN A O 1
ATOM 674 N N . CYS A 1 87 ? 7.674 58.465 71.378 1.00 12.50 84 CYS A N 1
ATOM 675 C CA . CYS A 1 87 ? 9.034 58.444 71.883 1.00 13.16 84 CYS A CA 1
ATOM 676 C C . CYS A 1 87 ? 9.408 59.577 72.818 1.00 11.63 84 CYS A C 1
ATOM 677 O O . CYS A 1 87 ? 9.176 60.751 72.523 1.00 10.08 84 CYS A O 1
ATOM 680 N N . LEU A 1 88 ? 9.988 59.202 73.953 1.00 8.80 85 LEU A N 1
ATOM 681 C CA . LEU A 1 88 ? 10.457 60.172 74.933 1.00 12.89 85 LEU A CA 1
ATOM 682 C C . LEU A 1 88 ? 11.981 60.164 74.924 1.00 11.24 85 LEU A C 1
ATOM 683 O O . LEU A 1 88 ? 12.600 59.135 75.182 1.00 11.91 85 LEU A O 1
ATOM 688 N N . VAL A 1 89 ? 12.587 61.299 74.608 1.00 13.58 86 VAL A N 1
ATOM 689 C CA . VAL A 1 89 ? 14.042 61.379 74.638 1.00 14.97 86 VAL A CA 1
ATOM 690 C C . VAL A 1 89 ? 14.381 62.148 75.918 1.00 14.73 86 VAL A C 1
ATOM 691 O O . VAL A 1 89 ? 13.834 63.228 76.163 1.00 13.15 86 VAL A O 1
ATOM 695 N N . HIS A 1 90 ? 15.271 61.596 76.737 1.00 13.99 87 HIS A N 1
ATOM 696 C CA . HIS A 1 90 ? 15.631 62.264 77.981 1.00 16.41 87 HIS A CA 1
ATOM 697 C C . HIS A 1 90 ? 17.106 62.194 78.364 1.00 16.57 87 HIS A C 1
ATOM 698 O O . HIS A 1 90 ? 17.848 61.304 77.935 1.00 17.69 87 HIS A O 1
ATOM 705 N N . SER A 1 91 ? 17.508 63.166 79.177 1.00 15.10 88 SER A N 1
ATOM 706 C CA . SER A 1 91 ? 18.858 63.274 79.721 1.00 15.34 88 SER A CA 1
ATOM 707 C C . SER A 1 91 ? 18.613 63.779 81.140 1.00 15.81 88 SER A C 1
ATOM 708 O O . SER A 1 91 ? 17.558 64.364 81.413 1.00 15.67 88 SER A O 1
ATOM 711 N N . PHE A 1 92 ? 19.570 63.557 82.036 1.00 14.76 89 PHE A N 1
ATOM 712 C CA . PHE A 1 92 ? 19.395 63.919 83.444 1.00 17.10 89 PHE A CA 1
ATOM 713 C C . PHE A 1 92 ? 18.700 65.226 83.816 1.00 15.17 89 PHE A C 1
ATOM 714 O O . PHE A 1 92 ? 17.670 65.203 84.492 1.00 13.62 89 PHE A O 1
ATOM 722 N N . ALA A 1 93 ? 19.263 66.356 83.400 1.00 12.83 90 ALA A N 1
ATOM 723 C CA . ALA A 1 93 ? 18.696 67.659 83.732 1.00 13.75 90 ALA A CA 1
ATOM 724 C C . ALA A 1 93 ? 17.575 68.090 82.798 1.00 13.41 90 ALA A C 1
ATOM 725 O O . ALA A 1 93 ? 16.824 69.020 83.103 1.00 13.85 90 ALA A O 1
ATOM 727 N N . GLY A 1 94 ? 17.458 67.413 81.664 1.00 12.45 91 GLY A N 1
ATOM 728 C CA . GLY A 1 94 ? 16.430 67.777 80.710 1.00 9.55 91 GLY A CA 1
ATOM 729 C C . GLY A 1 94 ? 16.776 69.113 80.084 1.00 10.36 91 GLY A C 1
ATOM 730 O O . GLY A 1 94 ? 15.887 69.872 79.700 1.00 12.12 91 GLY A O 1
ATOM 731 N N . ILE A 1 95 ? 18.073 69.403 79.970 1.00 11.66 92 ILE A N 1
ATOM 732 C CA . ILE A 1 95 ? 18.511 70.672 79.402 1.00 11.32 92 ILE A CA 1
ATOM 733 C C . ILE A 1 95 ? 19.202 70.641 78.043 1.00 11.80 92 ILE A C 1
ATOM 734 O O . ILE A 1 95 ? 18.681 71.206 77.073 1.00 9.18 92 ILE A O 1
ATOM 739 N N . SER A 1 96 ? 20.367 69.999 77.958 1.00 11.07 93 SER A N 1
ATOM 740 C CA . SER A 1 96 ? 21.099 70.019 76.697 1.00 14.92 93 SER A CA 1
ATOM 741 C C . SER A 1 96 ? 21.210 68.761 75.838 1.00 14.08 93 SER A C 1
ATOM 742 O O . SER A 1 96 ? 21.012 68.851 74.630 1.00 15.78 93 SER A O 1
ATOM 745 N N . ARG A 1 97 ? 21.523 67.608 76.434 1.00 12.87 94 ARG A N 1
ATOM 746 C CA . ARG A 1 97 ? 21.669 66.360 75.672 1.00 12.90 94 ARG A CA 1
ATOM 747 C C . ARG A 1 97 ? 20.426 65.872 74.911 1.00 15.13 94 ARG A C 1
ATOM 748 O O . ARG A 1 97 ? 20.492 65.611 73.706 1.00 11.01 94 ARG A O 1
ATOM 756 N N . SER A 1 98 ? 19.303 65.731 75.606 1.00 13.60 95 SER A N 1
ATOM 757 C CA . SER A 1 98 ? 18.079 65.271 74.958 1.00 15.15 95 SER A CA 1
ATOM 758 C C . SER A 1 98 ? 17.612 66.310 73.941 1.00 16.26 95 SER A C 1
ATOM 759 O O . SER A 1 98 ? 17.075 65.979 72.878 1.00 15.68 95 SER A O 1
ATOM 762 N N . THR A 1 99 ? 17.830 67.572 74.281 1.00 16.48 96 THR A N 1
ATOM 763 C CA . THR A 1 99 ? 17.436 68.687 73.431 1.00 14.95 96 THR A CA 1
ATOM 764 C C . THR A 1 99 ? 18.168 68.647 72.096 1.00 13.85 96 THR A C 1
ATOM 765 O O . THR A 1 99 ? 17.581 68.888 71.042 1.00 13.77 96 THR A O 1
ATOM 769 N N . THR A 1 100 ? 19.455 68.333 72.152 1.00 11.56 97 THR A N 1
ATOM 770 C CA . THR A 1 100 ? 20.294 68.261 70.962 1.00 11.26 97 THR A CA 1
ATOM 771 C C . THR A 1 100 ? 19.803 67.174 69.996 1.00 12.31 97 THR A C 1
ATOM 772 O O . THR A 1 100 ? 19.704 67.396 68.782 1.00 12.58 97 THR A O 1
ATOM 776 N N . ILE A 1 101 ? 19.513 65.994 70.537 1.00 11.43 98 ILE A N 1
ATOM 777 C CA . ILE A 1 101 ? 19.031 64.887 69.725 1.00 16.42 98 ILE A CA 1
ATOM 778 C C . ILE A 1 101 ? 17.679 65.227 69.079 1.00 18.57 98 ILE A C 1
ATOM 779 O O . ILE A 1 101 ? 17.487 65.001 67.886 1.00 18.21 98 ILE A O 1
ATOM 784 N N . VAL A 1 102 ? 16.748 65.783 69.850 1.00 18.35 99 VAL A N 1
ATOM 785 C CA . VAL A 1 102 ? 15.442 66.123 69.286 1.00 19.50 99 VAL A CA 1
ATOM 786 C C . VAL A 1 102 ? 15.515 67.238 68.232 1.00 17.48 99 VAL A C 1
ATOM 787 O O . VAL A 1 102 ? 14.782 67.207 67.233 1.00 15.31 99 VAL A O 1
ATOM 791 N N . THR A 1 103 ? 16.400 68.211 68.443 1.00 14.00 100 THR A N 1
ATOM 792 C CA . THR A 1 103 ? 16.550 69.318 67.502 1.00 10.70 100 THR A CA 1
ATOM 793 C C . THR A 1 103 ? 17.020 68.767 66.162 1.00 11.66 100 THR A C 1
ATOM 794 O O . THR A 1 103 ? 16.496 69.129 65.103 1.00 11.84 100 THR A O 1
ATOM 798 N N . ALA A 1 104 ? 17.997 67.872 66.219 1.00 11.94 101 ALA A N 1
ATOM 799 C CA . ALA A 1 104 ? 18.530 67.254 65.020 1.00 9.24 101 ALA A CA 1
ATOM 800 C C . ALA A 1 104 ? 17.409 66.531 64.271 1.00 13.51 101 ALA A C 1
ATOM 801 O O . ALA A 1 104 ? 17.334 66.581 63.046 1.00 12.38 101 ALA A O 1
ATOM 803 N N . TYR A 1 105 ? 16.533 65.861 65.014 1.00 13.22 102 TYR A N 1
ATOM 804 C CA . TYR A 1 105 ? 15.423 65.144 64.404 1.00 11.41 102 TYR A CA 1
ATOM 805 C C . TYR A 1 105 ? 14.468 66.087 63.681 1.00 12.51 102 TYR A C 1
ATOM 806 O O . TYR A 1 105 ? 14.109 65.869 62.525 1.00 8.82 102 TYR A O 1
ATOM 815 N N . VAL A 1 106 ? 14.039 67.126 64.391 1.00 15.33 103 VAL A N 1
ATOM 816 C CA . VAL A 1 106 ? 13.112 68.096 63.834 1.00 14.13 103 VAL A CA 1
ATOM 817 C C . VAL A 1 106 ? 13.736 68.829 62.653 1.00 15.39 103 VAL A C 1
ATOM 818 O O . VAL A 1 106 ? 13.043 69.196 61.707 1.00 17.71 103 VAL A O 1
ATOM 822 N N . MET A 1 107 ? 15.046 69.037 62.698 1.00 15.35 104 MET A N 1
ATOM 823 C CA . MET A 1 107 ? 15.712 69.701 61.586 1.00 16.04 104 MET A CA 1
ATOM 824 C C . MET A 1 107 ? 15.545 68.859 60.323 1.00 15.76 104 MET A C 1
ATOM 825 O O . MET A 1 107 ? 15.181 69.384 59.270 1.00 15.83 104 MET A O 1
ATOM 830 N N . THR A 1 108 ? 15.787 67.552 60.430 1.00 15.46 105 THR A N 1
ATOM 831 C CA . THR A 1 108 ? 15.675 66.691 59.259 1.00 15.33 105 THR A CA 1
ATOM 832 C C . THR A 1 108 ? 14.254 66.539 58.717 1.00 16.58 105 THR A C 1
ATOM 833 O O . THR A 1 108 ? 14.068 66.546 57.497 1.00 16.81 105 THR A O 1
ATOM 837 N N . VAL A 1 109 ? 13.252 66.417 59.589 1.00 13.11 106 VAL A N 1
ATOM 838 C CA . VAL A 1 109 ? 11.879 66.266 59.096 1.00 15.68 106 VAL A CA 1
ATOM 839 C C . VAL A 1 109 ? 11.227 67.567 58.633 1.00 14.39 106 VAL A C 1
ATOM 840 O O . VAL A 1 109 ? 10.227 67.529 57.926 1.00 14.76 106 VAL A O 1
ATOM 844 N N . THR A 1 110 ? 11.788 68.709 59.025 1.00 16.10 107 THR A N 1
ATOM 845 C CA . THR A 1 110 ? 11.236 70.005 58.614 1.00 15.66 107 THR A CA 1
ATOM 846 C C . THR A 1 110 ? 12.132 70.727 57.602 1.00 16.41 107 THR A C 1
ATOM 847 O O . THR A 1 110 ? 11.674 71.598 56.858 1.00 16.60 107 THR A O 1
ATOM 851 N N . GLY A 1 111 ? 13.411 70.372 57.587 1.00 18.24 108 GLY A N 1
ATOM 852 C CA . GLY A 1 111 ? 14.342 71.012 56.673 1.00 19.19 108 GLY A CA 1
ATOM 853 C C . GLY A 1 111 ? 14.776 72.380 57.166 1.00 18.96 108 GLY A C 1
ATOM 854 O O . GLY A 1 111 ? 15.472 73.108 56.454 1.00 19.19 108 GLY A O 1
ATOM 855 N N . LEU A 1 112 ? 14.378 72.717 58.393 1.00 14.17 109 LEU A N 1
ATOM 856 C CA . LEU A 1 112 ? 14.702 74.006 58.997 1.00 15.73 109 LEU A CA 1
ATOM 857 C C . LEU A 1 112 ? 15.996 73.981 59.812 1.00 15.43 109 LEU A C 1
ATOM 858 O O . LEU A 1 112 ? 16.409 72.929 60.287 1.00 18.63 109 LEU A O 1
ATOM 863 N N . GLY A 1 113 ? 16.626 75.148 59.963 1.00 16.96 110 GLY A N 1
ATOM 864 C CA . GLY A 1 113 ? 17.878 75.261 60.706 1.00 14.00 110 GLY A CA 1
ATOM 865 C C . GLY A 1 113 ? 17.761 75.049 62.210 1.00 14.94 110 GLY A C 1
ATOM 866 O O . GLY A 1 113 ? 16.677 75.179 62.774 1.00 14.31 110 GLY A O 1
ATOM 867 N N . TRP A 1 114 ? 18.879 74.753 62.872 1.00 12.77 111 TRP A N 1
ATOM 868 C CA . TRP A 1 114 ? 18.843 74.492 64.304 1.00 15.11 111 TRP A CA 1
ATOM 869 C C . TRP A 1 114 ? 18.411 75.672 65.163 1.00 14.83 111 TRP A C 1
ATOM 870 O O . TRP A 1 114 ? 17.850 75.476 66.248 1.00 13.93 111 TRP A O 1
ATOM 881 N N . ARG A 1 115 ? 18.663 76.894 64.706 1.00 11.79 112 ARG A N 1
ATOM 882 C CA . ARG A 1 115 ? 18.253 78.040 65.506 1.00 13.52 112 ARG A CA 1
ATOM 883 C C . ARG A 1 115 ? 16.736 78.182 65.533 1.00 12.53 112 ARG A C 1
ATOM 884 O O . ARG A 1 115 ? 16.147 78.326 66.604 1.00 12.55 112 ARG A O 1
ATOM 892 N N . ASP A 1 116 ? 16.101 78.125 64.367 1.00 11.20 113 ASP A N 1
ATOM 893 C CA . ASP A 1 116 ? 14.652 78.228 64.315 1.00 12.05 113 ASP A CA 1
ATOM 894 C C . ASP A 1 116 ? 14.043 77.053 65.073 1.00 13.18 113 ASP A C 1
ATOM 895 O O . ASP A 1 116 ? 13.069 77.218 65.807 1.00 13.54 113 ASP A O 1
ATOM 900 N N . VAL A 1 117 ? 14.622 75.867 64.899 1.00 13.27 114 VAL A N 1
ATOM 901 C CA . VAL A 1 117 ? 14.103 74.677 65.570 1.00 15.55 114 VAL A CA 1
ATOM 902 C C . VAL A 1 117 ? 14.234 74.801 67.091 1.00 15.73 114 VAL A C 1
ATOM 903 O O . VAL A 1 117 ? 13.274 74.552 67.830 1.00 14.25 114 VAL A O 1
ATOM 907 N N . LEU A 1 118 ? 15.416 75.199 67.550 1.00 15.37 115 LEU A N 1
ATOM 908 C CA . LEU A 1 118 ? 15.672 75.356 68.980 1.00 14.88 115 LEU A CA 1
ATOM 909 C C . LEU A 1 118 ? 14.706 76.398 69.558 1.00 15.90 115 LEU A C 1
ATOM 910 O O . LEU A 1 118 ? 14.106 76.187 70.616 1.00 13.88 115 LEU A O 1
ATOM 915 N N . GLU A 1 119 ? 14.567 77.523 68.862 1.00 16.50 116 GLU A N 1
ATOM 916 C CA . GLU A 1 119 ? 13.682 78.593 69.308 1.00 18.28 116 GLU A CA 1
ATOM 917 C C . GLU A 1 119 ? 12.243 78.097 69.369 1.00 17.03 116 GLU A C 1
ATOM 918 O O . GLU A 1 119 ? 11.473 78.490 70.251 1.00 14.30 116 GLU A O 1
ATOM 924 N N . ALA A 1 120 ? 11.881 77.230 68.429 1.00 14.43 117 ALA A N 1
ATOM 925 C CA . ALA A 1 120 ? 10.530 76.689 68.400 1.00 16.82 117 ALA A CA 1
ATOM 926 C C . ALA A 1 120 ? 10.351 75.726 69.574 1.00 19.26 117 ALA A C 1
ATOM 927 O O . ALA A 1 120 ? 9.284 75.665 70.193 1.00 17.99 117 ALA A O 1
ATOM 929 N N . ILE A 1 121 ? 11.406 74.981 69.887 1.00 20.06 118 ILE A N 1
ATOM 930 C CA . ILE A 1 121 ? 11.347 74.045 70.996 1.00 21.11 118 ILE A CA 1
ATOM 931 C C . ILE A 1 121 ? 11.254 74.807 72.321 1.00 21.29 118 ILE A C 1
ATOM 932 O O . ILE A 1 121 ? 10.492 74.419 73.213 1.00 19.05 118 ILE A O 1
ATOM 937 N N . LYS A 1 122 ? 12.009 75.900 72.434 1.00 20.90 119 LYS A N 1
ATOM 938 C CA . LYS A 1 122 ? 12.004 76.716 73.650 1.00 22.64 119 LYS A CA 1
ATOM 939 C C . LYS A 1 122 ? 10.601 77.222 73.989 1.00 26.33 119 LYS A C 1
ATOM 940 O O . LYS A 1 122 ? 10.250 77.372 75.161 1.00 28.78 119 LYS A O 1
ATOM 946 N N . ALA A 1 123 ? 9.800 77.485 72.963 1.00 26.74 120 ALA A N 1
ATOM 947 C CA . ALA A 1 123 ? 8.442 77.974 73.169 1.00 28.08 120 ALA A CA 1
ATOM 948 C C . ALA A 1 123 ? 7.629 77.000 74.015 1.00 29.12 120 ALA A C 1
ATOM 949 O O . ALA A 1 123 ? 6.749 77.412 74.766 1.00 29.65 120 ALA A O 1
ATOM 951 N N . THR A 1 124 ? 7.935 75.711 73.895 1.00 29.45 121 THR A N 1
ATOM 952 C CA . THR A 1 124 ? 7.227 74.671 74.640 1.00 30.76 121 THR A CA 1
ATOM 953 C C . THR A 1 124 ? 8.110 74.038 75.710 1.00 29.04 121 THR A C 1
ATOM 954 O O . THR A 1 124 ? 7.779 72.986 76.257 1.00 29.26 121 THR A O 1
ATOM 958 N N . ARG A 1 125 ? 9.236 74.675 75.996 1.00 25.94 122 ARG A N 1
ATOM 959 C CA . ARG A 1 125 ? 10.167 74.166 76.994 1.00 23.62 122 ARG A CA 1
ATOM 960 C C . ARG A 1 125 ? 11.311 75.175 77.078 1.00 20.63 122 ARG A C 1
ATOM 961 O O . ARG A 1 125 ? 12.385 74.961 76.534 1.00 20.75 122 ARG A O 1
ATOM 969 N N . PRO A 1 126 ? 11.082 76.292 77.777 1.00 20.71 123 PRO A N 1
ATOM 970 C CA . PRO A 1 126 ? 12.040 77.387 77.970 1.00 19.12 123 PRO A CA 1
ATOM 971 C C . PRO A 1 126 ? 13.374 77.052 78.630 1.00 20.16 123 PRO A C 1
ATOM 972 O O . PRO A 1 126 ? 14.284 77.880 78.641 1.00 21.93 123 PRO A O 1
ATOM 976 N N . ILE A 1 127 ? 13.500 75.856 79.190 1.00 18.31 124 ILE A N 1
ATOM 977 C CA . ILE A 1 127 ? 14.756 75.471 79.817 1.00 13.58 124 ILE A CA 1
ATOM 978 C C . ILE A 1 127 ? 15.694 74.919 78.746 1.00 11.78 124 ILE A C 1
ATOM 979 O O . ILE A 1 127 ? 16.904 74.858 78.945 1.00 9.34 124 ILE A O 1
ATOM 984 N N . ALA A 1 128 ? 15.121 74.535 77.608 1.00 10.46 125 ALA A N 1
ATOM 985 C CA . ALA A 1 128 ? 15.882 73.964 76.494 1.00 11.96 125 ALA A CA 1
ATOM 986 C C . ALA A 1 128 ? 17.155 74.740 76.203 1.00 13.95 125 ALA A C 1
ATOM 987 O O . ALA A 1 128 ? 17.111 75.937 75.908 1.00 14.50 125 ALA A O 1
ATOM 989 N N . ASN A 1 129 ? 18.292 74.054 76.265 1.00 12.28 126 ASN A N 1
ATOM 990 C CA . ASN A 1 129 ? 19.555 74.726 76.017 1.00 12.30 126 ASN A CA 1
ATOM 991 C C . ASN A 1 129 ? 20.734 73.774 75.830 1.00 11.81 126 ASN A C 1
ATOM 992 O O . ASN A 1 129 ? 21.378 73.347 76.789 1.00 10.88 126 ASN A O 1
ATOM 997 N N . PRO A 1 130 ? 21.018 73.404 74.579 1.00 15.65 127 PRO A N 1
ATOM 998 C CA . PRO A 1 130 ? 22.150 72.501 74.350 1.00 14.49 127 PRO A CA 1
ATOM 999 C C . PRO A 1 130 ? 23.458 73.251 74.598 1.00 15.38 127 PRO A C 1
ATOM 1000 O O . PRO A 1 130 ? 23.546 74.454 74.345 1.00 13.04 127 PRO A O 1
ATOM 1004 N N . ASN A 1 131 ? 24.468 72.551 75.109 1.00 16.97 128 ASN A N 1
ATOM 1005 C CA . ASN A 1 131 ? 25.745 73.199 75.393 1.00 16.77 128 ASN A CA 1
ATOM 1006 C C . ASN A 1 131 ? 26.403 73.743 74.112 1.00 15.92 128 ASN A C 1
ATOM 1007 O O . ASN A 1 131 ? 26.120 73.276 73.004 1.00 16.16 128 ASN A O 1
ATOM 1012 N N . PRO A 1 132 ? 27.290 74.744 74.251 1.00 17.92 129 PRO A N 1
ATOM 1013 C CA . PRO A 1 132 ? 27.984 75.358 73.111 1.00 17.97 129 PRO A CA 1
ATOM 1014 C C . PRO A 1 132 ? 28.529 74.376 72.071 1.00 18.04 129 PRO A C 1
ATOM 1015 O O . PRO A 1 132 ? 28.407 74.610 70.868 1.00 17.55 129 PRO A O 1
ATOM 1019 N N . GLY A 1 133 ? 29.125 73.280 72.536 1.00 15.40 130 GLY A N 1
ATOM 1020 C CA . GLY A 1 133 ? 29.680 72.301 71.616 1.00 13.25 130 GLY A CA 1
ATOM 1021 C C . GLY A 1 133 ? 28.634 71.558 70.810 1.00 12.54 130 GLY A C 1
ATOM 1022 O O . GLY A 1 133 ? 28.838 71.258 69.631 1.00 9.70 130 GLY A O 1
ATOM 1023 N N . PHE A 1 134 ? 27.505 71.256 71.441 1.00 12.40 131 PHE A N 1
ATOM 1024 C CA . PHE A 1 134 ? 26.438 70.544 70.745 1.00 13.67 131 PHE A CA 1
ATOM 1025 C C . PHE A 1 134 ? 25.775 71.445 69.707 1.00 12.74 131 PHE A C 1
ATOM 1026 O O . PHE A 1 134 ? 25.253 70.970 68.703 1.00 12.80 131 PHE A O 1
ATOM 1034 N N . ARG A 1 135 ? 25.802 72.749 69.951 1.00 14.48 132 ARG A N 1
ATOM 1035 C CA . ARG A 1 135 ? 25.195 73.691 69.022 1.00 17.72 132 ARG A CA 1
ATOM 1036 C C . ARG A 1 135 ? 26.004 73.732 67.728 1.00 16.85 132 ARG A C 1
ATOM 1037 O O . ARG A 1 135 ? 25.437 73.834 66.639 1.00 16.96 132 ARG A O 1
ATOM 1045 N N . GLN A 1 136 ? 27.326 73.613 67.851 1.00 18.59 133 GLN A N 1
ATOM 1046 C CA . GLN A 1 136 ? 28.216 73.613 66.689 1.00 18.67 133 GLN A CA 1
ATOM 1047 C C . GLN A 1 136 ? 27.980 72.339 65.901 1.00 18.11 133 GLN A C 1
ATOM 1048 O O . GLN A 1 136 ? 27.916 72.361 64.667 1.00 13.61 133 GLN A O 1
ATOM 1054 N N . GLN A 1 137 ? 27.856 71.230 66.629 1.00 15.56 134 GLN A N 1
ATOM 1055 C CA . GLN A 1 137 ? 27.605 69.939 66.018 1.00 14.82 134 GLN A CA 1
ATOM 1056 C C . GLN A 1 137 ? 26.255 69.997 65.307 1.00 16.49 134 GLN A C 1
ATOM 1057 O O . GLN A 1 137 ? 26.064 69.364 64.266 1.00 13.81 134 GLN A O 1
ATOM 1063 N N . LEU A 1 138 ? 25.323 70.761 65.868 1.00 15.51 135 LEU A N 1
ATOM 1064 C CA . LEU A 1 138 ? 24.013 70.915 65.241 1.00 18.44 135 LEU A CA 1
ATOM 1065 C C . LEU A 1 138 ? 24.210 71.737 63.963 1.00 17.81 135 LEU A C 1
ATOM 1066 O O . LEU A 1 138 ? 23.561 71.496 62.945 1.00 15.97 135 LEU A O 1
ATOM 1071 N N . GLU A 1 139 ? 25.124 72.698 64.026 1.00 20.65 136 GLU A N 1
ATOM 1072 C CA . GLU A 1 139 ? 25.438 73.544 62.879 1.00 24.79 136 GLU A CA 1
ATOM 1073 C C . GLU A 1 139 ? 25.900 72.646 61.729 1.00 24.98 136 GLU A C 1
ATOM 1074 O O . GLU A 1 139 ? 25.395 72.743 60.612 1.00 19.97 136 GLU A O 1
ATOM 1080 N N . GLU A 1 140 ? 26.868 71.777 62.023 1.00 25.98 137 GLU A N 1
ATOM 1081 C CA . GLU A 1 140 ? 27.405 70.849 61.032 1.00 26.75 137 GLU A CA 1
ATOM 1082 C C . GLU A 1 140 ? 26.269 70.038 60.435 1.00 23.66 137 GLU A C 1
ATOM 1083 O O . GLU A 1 140 ? 26.029 70.074 59.235 1.00 22.89 137 GLU A O 1
ATOM 1089 N N . PHE A 1 141 ? 25.579 69.306 61.302 1.00 21.10 138 PHE A N 1
ATOM 1090 C CA . PHE A 1 141 ? 24.471 68.450 60.910 1.00 19.07 138 PHE A CA 1
ATOM 1091 C C . PHE A 1 141 ? 23.501 69.148 59.965 1.00 21.02 138 PHE A C 1
ATOM 1092 O O . PHE A 1 141 ? 23.047 68.557 58.982 1.00 19.48 138 PHE A O 1
ATOM 1100 N N . GLY A 1 142 ? 23.186 70.404 60.265 1.00 20.16 139 GLY A N 1
ATOM 1101 C CA . GLY A 1 142 ? 22.268 71.144 59.423 1.00 20.71 139 GLY A CA 1
ATOM 1102 C C . GLY A 1 142 ? 22.789 71.286 58.007 1.00 21.69 139 GLY A C 1
ATOM 1103 O O . GLY A 1 142 ? 22.057 71.085 57.038 1.00 20.18 139 GLY A O 1
ATOM 1104 N N . TRP A 1 143 ? 24.067 71.622 57.889 1.00 21.39 140 TRP A N 1
ATOM 1105 C CA . TRP A 1 143 ? 24.690 71.806 56.590 1.00 26.26 140 TRP A CA 1
ATOM 1106 C C . TRP A 1 143 ? 24.882 70.496 55.834 1.00 27.45 140 TRP A C 1
ATOM 1107 O O . TRP A 1 143 ? 24.478 70.367 54.677 1.00 26.17 140 TRP A O 1
ATOM 1118 N N . ALA A 1 144 ? 25.492 69.521 56.500 1.00 28.97 141 ALA A N 1
ATOM 1119 C CA . ALA A 1 144 ? 25.805 68.243 55.871 1.00 31.91 141 ALA A CA 1
ATOM 1120 C C . ALA A 1 144 ? 24.742 67.145 55.783 1.00 31.44 141 ALA A C 1
ATOM 1121 O O . ALA A 1 144 ? 24.152 66.908 54.729 1.00 35.36 141 ALA A O 1
ATOM 1123 N N . SER A 1 145 ? 24.510 66.485 56.907 1.00 29.03 142 SER A N 1
ATOM 1124 C CA . SER A 1 145 ? 23.610 65.346 56.995 1.00 26.48 142 SER A CA 1
ATOM 1125 C C . SER A 1 145 ? 22.087 65.501 56.982 1.00 24.58 142 SER A C 1
ATOM 1126 O O . SER A 1 145 ? 21.381 64.628 56.481 1.00 24.79 142 SER A O 1
ATOM 1129 N N . SER A 1 146 ? 21.580 66.589 57.540 1.00 21.85 143 SER A N 1
ATOM 1130 C CA . SER A 1 146 ? 20.143 66.811 57.625 1.00 18.74 143 SER A CA 1
ATOM 1131 C C . SER A 1 146 ? 19.317 66.383 56.400 1.00 18.58 143 SER A C 1
ATOM 1132 O O . SER A 1 146 ? 18.515 65.447 56.478 1.00 15.02 143 SER A O 1
ATOM 1135 N N . GLN A 1 147 ? 19.507 67.073 55.278 1.00 17.44 144 GLN A N 1
ATOM 1136 C CA . GLN A 1 147 ? 18.779 66.781 54.046 1.00 19.51 144 GLN A CA 1
ATOM 1137 C C . GLN A 1 147 ? 18.927 65.331 53.545 1.00 19.90 144 GLN A C 1
ATOM 1138 O O . GLN A 1 147 ? 17.950 64.707 53.101 1.00 15.23 144 GLN A O 1
ATOM 1144 N N . LYS A 1 148 ? 20.149 64.808 53.597 1.00 18.87 145 LYS A N 1
ATOM 1145 C CA . LYS A 1 148 ? 20.414 63.445 53.139 1.00 21.31 145 LYS A CA 1
ATOM 1146 C C . LYS A 1 148 ? 19.607 62.469 53.982 1.00 21.86 145 LYS A C 1
ATOM 1147 O O . LYS A 1 148 ? 19.004 61.519 53.468 1.00 23.15 145 LYS A O 1
ATOM 1153 N N . LEU A 1 149 ? 19.584 62.716 55.285 1.00 19.13 146 LEU A N 1
ATOM 1154 C CA . LEU A 1 149 ? 18.844 61.854 56.180 1.00 16.84 146 LEU A CA 1
ATOM 1155 C C . LEU A 1 149 ? 17.348 61.894 55.877 1.00 15.96 146 LEU A C 1
ATOM 1156 O O . LEU A 1 149 ? 16.693 60.853 55.893 1.00 11.95 146 LEU A O 1
ATOM 1161 N N . ARG A 1 150 ? 16.804 63.080 55.592 1.00 15.10 147 ARG A N 1
ATOM 1162 C CA . ARG A 1 150 ? 15.376 63.168 55.297 1.00 17.82 147 ARG A CA 1
ATOM 1163 C C . ARG A 1 150 ? 15.021 62.245 54.129 1.00 20.30 147 ARG A C 1
ATOM 1164 O O . ARG A 1 150 ? 14.047 61.488 54.195 1.00 19.08 147 ARG A O 1
ATOM 1172 N N . ARG A 1 151 ? 15.816 62.309 53.064 1.00 18.34 148 ARG A N 1
ATOM 1173 C CA . ARG A 1 151 ? 15.588 61.466 51.901 1.00 23.38 148 ARG A CA 1
ATOM 1174 C C . ARG A 1 151 ? 15.733 59.989 52.303 1.00 24.91 148 ARG A C 1
ATOM 1175 O O . ARG A 1 151 ? 14.952 59.137 51.871 1.00 20.90 148 ARG A O 1
ATOM 1183 N N . GLN A 1 152 ? 16.735 59.697 53.135 1.00 24.83 149 GLN A N 1
ATOM 1184 C CA . GLN A 1 152 ? 16.968 58.333 53.599 1.00 23.70 149 GLN A CA 1
ATOM 1185 C C . GLN A 1 152 ? 15.770 57.774 54.363 1.00 21.27 149 GLN A C 1
ATOM 1186 O O . GLN A 1 152 ? 15.331 56.654 54.102 1.00 19.05 149 GLN A O 1
ATOM 1192 N N . LEU A 1 153 ? 15.241 58.555 55.303 1.00 18.56 150 LEU A N 1
ATOM 1193 C CA . LEU A 1 153 ? 14.095 58.116 56.097 1.00 20.20 150 LEU A CA 1
ATOM 1194 C C . LEU A 1 153 ? 12.897 57.794 55.210 1.00 21.03 150 LEU A C 1
ATOM 1195 O O . LEU A 1 153 ? 12.134 56.867 55.489 1.00 18.41 150 LEU A O 1
ATOM 1200 N N . GLU A 1 154 ? 12.730 58.573 54.147 1.00 22.79 151 GLU A N 1
ATOM 1201 C CA . GLU A 1 154 ? 11.631 58.359 53.222 1.00 26.09 151 GLU A CA 1
ATOM 1202 C C . GLU A 1 154 ? 11.808 56.985 52.581 1.00 25.95 151 GLU A C 1
ATOM 1203 O O . GLU A 1 154 ? 10.841 56.256 52.369 1.00 23.23 151 GLU A O 1
ATOM 1209 N N . GLU A 1 155 ? 13.056 56.634 52.288 1.00 23.88 152 GLU A N 1
ATOM 1210 C CA . GLU A 1 155 ? 13.363 55.352 51.675 1.00 23.39 152 GLU A CA 1
ATOM 1211 C C . GLU A 1 155 ? 13.136 54.194 52.638 1.00 24.22 152 GLU A C 1
ATOM 1212 O O . GLU A 1 155 ? 12.472 53.222 52.294 1.00 23.28 152 GLU A O 1
ATOM 1218 N N . ARG A 1 156 ? 13.686 54.301 53.845 1.00 25.26 153 ARG A N 1
ATOM 1219 C CA . ARG A 1 156 ? 13.543 53.249 54.847 1.00 24.59 153 ARG A CA 1
ATOM 1220 C C . ARG A 1 156 ? 12.134 53.029 55.379 1.00 22.66 153 ARG A C 1
ATOM 1221 O O . ARG A 1 156 ? 11.715 51.891 55.565 1.00 20.84 153 ARG A O 1
ATOM 1229 N N . PHE A 1 157 ? 11.402 54.108 55.631 1.00 24.88 154 PHE A N 1
ATOM 1230 C CA . PHE A 1 157 ? 10.063 53.965 56.193 1.00 28.06 154 PHE A CA 1
ATOM 1231 C C . PHE A 1 157 ? 8.932 54.534 55.353 1.00 30.16 154 PHE A C 1
ATOM 1232 O O . PHE A 1 157 ? 7.768 54.384 55.712 1.00 30.25 154 PHE A O 1
ATOM 1240 N N . GLY A 1 158 ? 9.261 55.179 54.239 1.00 33.68 155 GLY A N 1
ATOM 1241 C CA . GLY A 1 158 ? 8.220 55.757 53.407 1.00 38.19 155 GLY A CA 1
ATOM 1242 C C . GLY A 1 158 ? 7.868 57.147 53.901 1.00 43.54 155 GLY A C 1
ATOM 1243 O O . GLY A 1 158 ? 8.350 57.568 54.954 1.00 44.01 155 GLY A O 1
ATOM 1244 N N . GLU A 1 159 ? 7.032 57.862 53.150 1.00 49.30 156 GLU A N 1
ATOM 1245 C CA . GLU A 1 159 ? 6.630 59.220 53.522 1.00 54.00 156 GLU A CA 1
ATOM 1246 C C . GLU A 1 159 ? 5.309 59.267 54.285 1.00 54.98 156 GLU A C 1
ATOM 1247 O O . GLU A 1 159 ? 4.754 58.184 54.574 1.00 54.75 156 GLU A O 1
ATOM 1253 N N . GLY B 1 5 ? 7.233 22.643 51.558 1.00 53.05 2 GLY B N 1
ATOM 1254 C CA . GLY B 1 5 ? 6.959 23.732 52.536 1.00 53.49 2 GLY B CA 1
ATOM 1255 C C . GLY B 1 5 ? 8.011 24.816 52.450 1.00 53.04 2 GLY B C 1
ATOM 1256 O O . GLY B 1 5 ? 8.577 25.232 53.461 1.00 54.40 2 GLY B O 1
ATOM 1257 N N . ASN B 1 6 ? 8.272 25.272 51.228 1.00 51.73 3 ASN B N 1
ATOM 1258 C CA . ASN B 1 6 ? 9.266 26.308 50.985 1.00 48.03 3 ASN B CA 1
ATOM 1259 C C . ASN B 1 6 ? 8.851 27.671 51.531 1.00 44.66 3 ASN B C 1
ATOM 1260 O O . ASN B 1 6 ? 8.856 28.674 50.809 1.00 44.21 3 ASN B O 1
ATOM 1265 N N . GLY B 1 7 ? 8.485 27.696 52.809 1.00 37.44 4 GLY B N 1
ATOM 1266 C CA . GLY B 1 7 ? 8.107 28.943 53.443 1.00 31.52 4 GLY B CA 1
ATOM 1267 C C . GLY B 1 7 ? 9.358 29.567 54.029 1.00 28.19 4 GLY B C 1
ATOM 1268 O O . GLY B 1 7 ? 10.469 29.108 53.760 1.00 24.87 4 GLY B O 1
ATOM 1269 N N . MET B 1 8 ? 9.193 30.606 54.837 1.00 26.30 5 MET B N 1
ATOM 1270 C CA . MET B 1 8 ? 10.340 31.271 55.441 1.00 23.32 5 MET B CA 1
ATOM 1271 C C . MET B 1 8 ? 11.131 30.344 56.360 1.00 19.60 5 MET B C 1
ATOM 1272 O O . MET B 1 8 ? 10.574 29.601 57.161 1.00 20.23 5 MET B O 1
ATOM 1277 N N . THR B 1 9 ? 12.445 30.412 56.214 1.00 16.63 6 THR B N 1
ATOM 1278 C CA . THR B 1 9 ? 13.398 29.605 56.954 1.00 11.54 6 THR B CA 1
ATOM 1279 C C . THR B 1 9 ? 13.711 30.207 58.307 1.00 13.52 6 THR B C 1
ATOM 1280 O O . THR B 1 9 ? 14.044 31.392 58.402 1.00 13.40 6 THR B O 1
ATOM 1284 N N . LYS B 1 10 ? 13.611 29.401 59.358 1.00 12.73 7 LYS B N 1
ATOM 1285 C CA . LYS B 1 10 ? 13.932 29.910 60.680 1.00 16.69 7 LYS B CA 1
ATOM 1286 C C . LYS B 1 10 ? 15.444 29.847 60.820 1.00 16.22 7 LYS B C 1
ATOM 1287 O O . LYS B 1 10 ? 16.038 28.785 60.629 1.00 15.15 7 LYS B O 1
ATOM 1293 N N . VAL B 1 11 ? 16.065 30.982 61.142 1.00 15.25 8 VAL B N 1
ATOM 1294 C CA . VAL B 1 11 ? 17.521 31.034 61.284 1.00 14.87 8 VAL B CA 1
ATOM 1295 C C . VAL B 1 11 ? 17.968 30.957 62.743 1.00 14.23 8 VAL B C 1
ATOM 1296 O O . VAL B 1 11 ? 18.819 30.142 63.104 1.00 13.85 8 VAL B O 1
ATOM 1300 N N . LEU B 1 12 ? 17.387 31.814 63.570 1.00 14.41 9 LEU B N 1
ATOM 1301 C CA . LEU B 1 12 ? 17.681 31.868 64.998 1.00 15.54 9 LEU B CA 1
ATOM 1302 C C . LEU B 1 12 ? 16.344 32.180 65.648 1.00 14.73 9 LEU B C 1
ATOM 1303 O O . LEU B 1 12 ? 15.419 32.621 64.974 1.00 17.77 9 LEU B O 1
ATOM 1308 N N . PRO B 1 13 ? 16.204 31.930 66.952 1.00 14.10 10 PRO B N 1
ATOM 1309 C CA . PRO B 1 13 ? 14.887 32.271 67.493 1.00 11.14 10 PRO B CA 1
ATOM 1310 C C . PRO B 1 13 ? 14.620 33.730 67.115 1.00 12.82 10 PRO B C 1
ATOM 1311 O O . PRO B 1 13 ? 15.540 34.550 67.130 1.00 10.99 10 PRO B O 1
ATOM 1315 N N . GLY B 1 14 ? 13.382 34.047 66.747 1.00 11.17 11 GLY B N 1
ATOM 1316 C CA . GLY B 1 14 ? 13.052 35.412 66.381 1.00 9.01 11 GLY B CA 1
ATOM 1317 C C . GLY B 1 14 ? 13.671 35.951 65.097 1.00 9.70 11 GLY B C 1
ATOM 1318 O O . GLY B 1 14 ? 13.691 37.165 64.889 1.00 8.79 11 GLY B O 1
ATOM 1319 N N . LEU B 1 15 ? 14.159 35.072 64.226 1.00 7.90 12 LEU B N 1
ATOM 1320 C CA . LEU B 1 15 ? 14.765 35.517 62.975 1.00 8.09 12 LEU B CA 1
ATOM 1321 C C . LEU B 1 15 ? 14.511 34.565 61.806 1.00 10.93 12 LEU B C 1
ATOM 1322 O O . LEU B 1 15 ? 14.928 33.400 61.842 1.00 11.53 12 LEU B O 1
ATOM 1327 N N . TYR B 1 16 ? 13.836 35.066 60.768 1.00 9.53 13 TYR B N 1
ATOM 1328 C CA . TYR B 1 16 ? 13.541 34.254 59.592 1.00 9.40 13 TYR B CA 1
ATOM 1329 C C . TYR B 1 16 ? 14.061 34.855 58.298 1.00 11.90 13 TYR B C 1
ATOM 1330 O O . TYR B 1 16 ? 14.255 36.066 58.197 1.00 11.50 13 TYR B O 1
ATOM 1339 N N . LEU B 1 17 ? 14.271 33.984 57.311 1.00 15.77 14 LEU B N 1
ATOM 1340 C CA . LEU B 1 17 ? 14.773 34.359 55.990 1.00 17.10 14 LEU B CA 1
ATOM 1341 C C . LEU B 1 17 ? 13.771 33.842 54.953 1.00 19.66 14 LEU B C 1
ATOM 1342 O O . LEU B 1 17 ? 13.463 32.649 54.945 1.00 20.54 14 LEU B O 1
ATOM 1347 N N . GLY B 1 18 ? 13.276 34.718 54.075 1.00 18.24 15 GLY B N 1
ATOM 1348 C CA . GLY B 1 18 ? 12.322 34.272 53.069 1.00 16.24 15 GLY B CA 1
ATOM 1349 C C . GLY B 1 18 ? 12.231 35.088 51.786 1.00 16.75 15 GLY B C 1
ATOM 1350 O O . GLY B 1 18 ? 13.053 35.970 51.543 1.00 17.17 15 GLY B O 1
ATOM 1351 N N . ASN B 1 19 ? 11.222 34.789 50.966 1.00 15.24 16 ASN B N 1
ATOM 1352 C CA . ASN B 1 19 ? 11.006 35.489 49.699 1.00 15.14 16 ASN B CA 1
ATOM 1353 C C . ASN B 1 19 ? 9.814 36.456 49.744 1.00 14.26 16 ASN B C 1
ATOM 1354 O O . ASN B 1 19 ? 9.217 36.678 50.792 1.00 12.82 16 ASN B O 1
ATOM 1359 N N . PHE B 1 20 ? 9.477 37.038 48.599 1.00 18.30 17 PHE B N 1
ATOM 1360 C CA . PHE B 1 20 ? 8.358 37.978 48.525 1.00 17.57 17 PHE B CA 1
ATOM 1361 C C . PHE B 1 20 ? 7.022 37.282 48.787 1.00 16.58 17 PHE B C 1
ATOM 1362 O O . PHE B 1 20 ? 6.060 37.920 49.218 1.00 18.29 17 PHE B O 1
ATOM 1370 N N . ILE B 1 21 ? 6.953 35.980 48.515 1.00 14.31 18 ILE B N 1
ATOM 1371 C CA . ILE B 1 21 ? 5.722 35.230 48.757 1.00 15.00 18 ILE B CA 1
ATOM 1372 C C . ILE B 1 21 ? 5.514 35.166 50.263 1.00 14.83 18 ILE B C 1
ATOM 1373 O O . ILE B 1 21 ? 4.430 35.450 50.763 1.00 14.88 18 ILE B O 1
ATOM 1378 N N . ASP B 1 22 ? 6.566 34.792 50.982 1.00 16.45 19 ASP B N 1
ATOM 1379 C CA . ASP B 1 22 ? 6.501 34.716 52.432 1.00 17.94 19 ASP B CA 1
ATOM 1380 C C . ASP B 1 22 ? 6.144 36.079 53.031 1.00 19.30 19 ASP B C 1
ATOM 1381 O O . ASP B 1 22 ? 5.312 36.173 53.938 1.00 17.91 19 ASP B O 1
ATOM 1386 N N . ALA B 1 23 ? 6.772 37.132 52.513 1.00 19.23 20 ALA B N 1
ATOM 1387 C CA . ALA B 1 23 ? 6.539 38.492 52.998 1.00 19.94 20 ALA B CA 1
ATOM 1388 C C . ALA B 1 23 ? 5.061 38.886 53.020 1.00 21.22 20 ALA B C 1
ATOM 1389 O O . ALA B 1 23 ? 4.668 39.817 53.734 1.00 21.02 20 ALA B O 1
ATOM 1391 N N . LYS B 1 24 ? 4.247 38.188 52.234 1.00 20.01 21 LYS B N 1
ATOM 1392 C CA . LYS B 1 24 ? 2.821 38.485 52.171 1.00 21.46 21 LYS B CA 1
ATOM 1393 C C . LYS B 1 24 ? 1.936 37.353 52.661 1.00 19.68 21 LYS B C 1
ATOM 1394 O O . LYS B 1 24 ? 0.718 37.495 52.705 1.00 19.88 21 LYS B O 1
ATOM 1400 N N . ASP B 1 25 ? 2.545 36.231 53.028 1.00 20.15 22 ASP B N 1
ATOM 1401 C CA . ASP B 1 25 ? 1.796 35.071 53.506 1.00 20.29 22 ASP B CA 1
ATOM 1402 C C . ASP B 1 25 ? 1.265 35.333 54.919 1.00 20.46 22 ASP B C 1
ATOM 1403 O O . ASP B 1 25 ? 1.886 34.934 55.908 1.00 21.39 22 ASP B O 1
ATOM 1408 N N . LEU B 1 26 ? 0.113 35.991 55.010 1.00 19.18 23 LEU B N 1
ATOM 1409 C CA . LEU B 1 26 ? -0.471 36.313 56.309 1.00 21.85 23 LEU B CA 1
ATOM 1410 C C . LEU B 1 26 ? -0.582 35.098 57.216 1.00 24.46 23 LEU B C 1
ATOM 1411 O O . LEU B 1 26 ? -0.555 35.223 58.438 1.00 26.19 23 LEU B O 1
ATOM 1416 N N . ASP B 1 27 ? -0.703 33.920 56.621 1.00 24.58 24 ASP B N 1
ATOM 1417 C CA . ASP B 1 27 ? -0.815 32.707 57.410 1.00 25.74 24 ASP B CA 1
ATOM 1418 C C . ASP B 1 27 ? 0.506 32.447 58.123 1.00 25.12 24 ASP B C 1
ATOM 1419 O O . ASP B 1 27 ? 0.524 32.162 59.322 1.00 23.36 24 ASP B O 1
ATOM 1424 N N . GLN B 1 28 ? 1.610 32.557 57.383 1.00 22.68 25 GLN B N 1
ATOM 1425 C CA . GLN B 1 28 ? 2.941 32.344 57.948 1.00 19.93 25 GLN B CA 1
ATOM 1426 C C . GLN B 1 28 ? 3.264 33.447 58.949 1.00 20.48 25 GLN B C 1
ATOM 1427 O O . GLN B 1 28 ? 3.739 33.187 60.061 1.00 19.78 25 GLN B O 1
ATOM 1433 N N . LEU B 1 29 ? 3.013 34.684 58.530 1.00 19.15 26 LEU B N 1
ATOM 1434 C CA . LEU B 1 29 ? 3.274 35.853 59.357 1.00 19.34 26 LEU B CA 1
ATOM 1435 C C . LEU B 1 29 ? 2.610 35.675 60.716 1.00 19.84 26 LEU B C 1
ATOM 1436 O O . LEU B 1 29 ? 3.191 36.010 61.759 1.00 14.64 26 LEU B O 1
ATOM 1441 N N . GLY B 1 30 ? 1.397 35.124 60.685 1.00 19.05 27 GLY B N 1
ATOM 1442 C CA . GLY B 1 30 ? 0.638 34.895 61.899 1.00 17.70 27 GLY B CA 1
ATOM 1443 C C . GLY B 1 30 ? 1.212 33.790 62.761 1.00 19.14 27 GLY B C 1
ATOM 1444 O O . GLY B 1 30 ? 1.436 33.991 63.953 1.00 20.43 27 GLY B O 1
ATOM 1445 N N . ARG B 1 31 ? 1.451 32.626 62.166 1.00 20.70 28 ARG B N 1
ATOM 1446 C CA . ARG B 1 31 ? 2.005 31.493 62.904 1.00 23.25 28 ARG B CA 1
ATOM 1447 C C . ARG B 1 31 ? 3.351 31.846 63.519 1.00 22.67 28 ARG B C 1
ATOM 1448 O O . ARG B 1 31 ? 3.589 31.583 64.698 1.00 22.61 28 ARG B O 1
ATOM 1456 N N . ASN B 1 32 ? 4.233 32.440 62.718 1.00 20.90 29 ASN B N 1
ATOM 1457 C CA . ASN B 1 32 ? 5.561 32.798 63.201 1.00 20.51 29 ASN B CA 1
ATOM 1458 C C . ASN B 1 32 ? 5.609 34.104 63.975 1.00 18.60 29 ASN B C 1
ATOM 1459 O O . ASN B 1 32 ? 6.675 34.555 64.383 1.00 19.19 29 ASN B O 1
ATOM 1464 N N . LYS B 1 33 ? 4.444 34.708 64.175 1.00 20.54 30 LYS B N 1
ATOM 1465 C CA . LYS B 1 33 ? 4.334 35.962 64.911 1.00 19.35 30 LYS B CA 1
ATOM 1466 C C . LYS B 1 33 ? 5.386 36.996 64.512 1.00 17.67 30 LYS B C 1
ATOM 1467 O O . LYS B 1 33 ? 6.132 37.509 65.349 1.00 16.19 30 LYS B O 1
ATOM 1473 N N . ILE B 1 34 ? 5.426 37.297 63.219 1.00 17.31 31 ILE B N 1
ATOM 1474 C CA . ILE B 1 34 ? 6.354 38.278 62.670 1.00 13.50 31 ILE B CA 1
ATOM 1475 C C . ILE B 1 34 ? 5.902 39.669 63.108 1.00 13.75 31 ILE B C 1
ATOM 1476 O O . ILE B 1 34 ? 4.761 40.057 62.870 1.00 14.21 31 ILE B O 1
ATOM 1481 N N . THR B 1 35 ? 6.795 40.404 63.764 1.00 11.34 32 THR B N 1
ATOM 1482 C CA . THR B 1 35 ? 6.485 41.744 64.239 1.00 10.45 32 THR B CA 1
ATOM 1483 C C . THR B 1 35 ? 7.316 42.764 63.466 1.00 14.02 32 THR B C 1
ATOM 1484 O O . THR B 1 35 ? 6.985 43.956 63.421 1.00 10.49 32 THR B O 1
ATOM 1488 N N . HIS B 1 36 ? 8.398 42.280 62.857 1.00 12.26 33 HIS B N 1
ATOM 1489 C CA . HIS B 1 36 ? 9.306 43.133 62.109 1.00 10.43 33 HIS B CA 1
ATOM 1490 C C . HIS B 1 36 ? 9.705 42.527 60.778 1.00 10.05 33 HIS B C 1
ATOM 1491 O O . HIS B 1 36 ? 9.906 41.318 60.669 1.00 8.65 33 HIS B O 1
ATOM 1498 N N . ILE B 1 37 ? 9.830 43.381 59.768 1.00 9.26 34 ILE B N 1
ATOM 1499 C CA . ILE B 1 37 ? 10.215 42.932 58.445 1.00 9.38 34 ILE B CA 1
ATOM 1500 C C . ILE B 1 37 ? 11.227 43.858 57.786 1.00 12.69 34 ILE B C 1
ATOM 1501 O O . ILE B 1 37 ? 11.096 45.084 57.829 1.00 12.56 34 ILE B O 1
ATOM 1506 N N . ILE B 1 38 ? 12.240 43.250 57.178 1.00 13.09 35 ILE B N 1
ATOM 1507 C CA . ILE B 1 38 ? 13.261 43.983 56.441 1.00 14.11 35 ILE B CA 1
ATOM 1508 C C . ILE B 1 38 ? 13.091 43.532 54.989 1.00 14.85 35 ILE B C 1
ATOM 1509 O O . ILE B 1 38 ? 13.444 42.403 54.640 1.00 16.08 35 ILE B O 1
ATOM 1514 N N . SER B 1 39 ? 12.526 44.394 54.149 1.00 14.41 36 SER B N 1
ATOM 1515 C CA . SER B 1 39 ? 12.338 44.030 52.752 1.00 16.15 36 SER B CA 1
ATOM 1516 C C . SER B 1 39 ? 13.409 44.668 51.892 1.00 16.38 36 SER B C 1
ATOM 1517 O O . SER B 1 39 ? 13.514 45.894 51.780 1.00 15.12 36 SER B O 1
ATOM 1520 N N . ILE B 1 40 ? 14.217 43.808 51.294 1.00 19.57 37 ILE B N 1
ATOM 1521 C CA . ILE B 1 40 ? 15.311 44.229 50.442 1.00 23.56 37 ILE B CA 1
ATOM 1522 C C . ILE B 1 40 ? 14.858 44.132 48.989 1.00 28.71 37 ILE B C 1
ATOM 1523 O O . ILE B 1 40 ? 15.226 43.202 48.267 1.00 32.43 37 ILE B O 1
ATOM 1528 N N . HIS B 1 41 ? 14.027 45.093 48.589 1.00 33.76 38 HIS B N 1
ATOM 1529 C CA . HIS B 1 41 ? 13.488 45.184 47.230 1.00 36.81 38 HIS B CA 1
ATOM 1530 C C . HIS B 1 41 ? 13.632 46.629 46.768 1.00 39.09 38 HIS B C 1
ATOM 1531 O O . HIS B 1 41 ? 13.780 47.538 47.583 1.00 38.50 38 HIS B O 1
ATOM 1538 N N . GLU B 1 42 ? 13.582 46.841 45.460 1.00 41.93 39 GLU B N 1
ATOM 1539 C CA . GLU B 1 42 ? 13.684 48.185 44.915 1.00 45.65 39 GLU B CA 1
ATOM 1540 C C . GLU B 1 42 ? 12.274 48.728 44.765 1.00 46.93 39 GLU B C 1
ATOM 1541 O O . GLU B 1 42 ? 12.072 49.928 44.615 1.00 48.19 39 GLU B O 1
ATOM 1547 N N . SER B 1 43 ? 11.299 47.828 44.810 1.00 51.04 40 SER B N 1
ATOM 1548 C CA . SER B 1 43 ? 9.899 48.204 44.675 1.00 54.37 40 SER B CA 1
ATOM 1549 C C . SER B 1 43 ? 9.305 48.603 46.021 1.00 56.76 40 SER B C 1
ATOM 1550 O O . SER B 1 43 ? 9.807 48.204 47.076 1.00 54.63 40 SER B O 1
ATOM 1553 N N . PRO B 1 44 ? 8.215 49.391 45.993 1.00 59.35 41 PRO B N 1
ATOM 1554 C CA . PRO B 1 44 ? 7.502 49.877 47.177 1.00 59.06 41 PRO B CA 1
ATOM 1555 C C . PRO B 1 44 ? 7.241 48.794 48.215 1.00 58.92 41 PRO B C 1
ATOM 1556 O O . PRO B 1 44 ? 7.056 47.622 47.884 1.00 57.02 41 PRO B O 1
ATOM 1560 N N . GLN B 1 45 ? 7.225 49.210 49.475 1.00 60.36 42 GLN B N 1
ATOM 1561 C CA . GLN B 1 45 ? 6.995 48.308 50.593 1.00 61.87 42 GLN B CA 1
ATOM 1562 C C . GLN B 1 45 ? 5.514 48.231 50.951 1.00 59.85 42 GLN B C 1
ATOM 1563 O O . GLN B 1 45 ? 4.970 49.131 51.591 1.00 61.21 42 GLN B O 1
ATOM 1569 N N . PRO B 1 46 ? 4.840 47.154 50.524 1.00 56.73 43 PRO B N 1
ATOM 1570 C CA . PRO B 1 46 ? 3.415 46.970 50.813 1.00 54.08 43 PRO B CA 1
ATOM 1571 C C . PRO B 1 46 ? 3.246 46.707 52.308 1.00 50.53 43 PRO B C 1
ATOM 1572 O O . PRO B 1 46 ? 3.423 45.583 52.778 1.00 50.09 43 PRO B O 1
ATOM 1576 N N . LEU B 1 47 ? 2.901 47.752 53.049 1.00 44.86 44 LEU B N 1
ATOM 1577 C CA . LEU B 1 47 ? 2.749 47.638 54.491 1.00 43.00 44 LEU B CA 1
ATOM 1578 C C . LEU B 1 47 ? 1.610 46.732 54.969 1.00 40.72 44 LEU B C 1
ATOM 1579 O O . LEU B 1 47 ? 0.693 46.394 54.215 1.00 41.02 44 LEU B O 1
ATOM 1584 N N . LEU B 1 48 ? 1.709 46.332 56.235 1.00 36.16 45 LEU B N 1
ATOM 1585 C CA . LEU B 1 48 ? 0.726 45.488 56.908 1.00 31.49 45 LEU B CA 1
ATOM 1586 C C . LEU B 1 48 ? 0.630 45.980 58.349 1.00 31.71 45 LEU B C 1
ATOM 1587 O O . LEU B 1 48 ? 1.645 46.281 58.985 1.00 32.27 45 LEU B O 1
ATOM 1592 N N . GLN B 1 49 ? -0.588 46.056 58.866 1.00 29.95 46 GLN B N 1
ATOM 1593 C CA . GLN B 1 49 ? -0.803 46.542 60.220 1.00 29.98 46 GLN B CA 1
ATOM 1594 C C . GLN B 1 49 ? -0.137 45.678 61.293 1.00 28.05 46 GLN B C 1
ATOM 1595 O O . GLN B 1 49 ? -0.106 44.452 61.190 1.00 27.75 46 GLN B O 1
ATOM 1601 N N . ASP B 1 50 ? 0.400 46.335 62.318 1.00 26.30 47 ASP B N 1
ATOM 1602 C CA . ASP B 1 50 ? 1.045 45.660 63.443 1.00 25.56 47 ASP B CA 1
ATOM 1603 C C . ASP B 1 50 ? 2.441 45.116 63.135 1.00 24.35 47 ASP B C 1
ATOM 1604 O O . ASP B 1 50 ? 3.007 44.347 63.921 1.00 24.98 47 ASP B O 1
ATOM 1609 N N . ILE B 1 51 ? 2.994 45.512 61.995 1.00 19.18 48 ILE B N 1
ATOM 1610 C CA . ILE B 1 51 ? 4.320 45.060 61.603 1.00 17.59 48 ILE B CA 1
ATOM 1611 C C . ILE B 1 51 ? 5.196 46.253 61.284 1.00 14.73 48 ILE B C 1
ATOM 1612 O O . ILE B 1 51 ? 4.809 47.127 60.509 1.00 14.62 48 ILE B O 1
ATOM 1617 N N . THR B 1 52 ? 6.376 46.289 61.888 1.00 12.49 49 THR B N 1
ATOM 1618 C CA . THR B 1 52 ? 7.311 47.386 61.666 1.00 12.09 49 THR B CA 1
ATOM 1619 C C . THR B 1 52 ? 8.269 47.034 60.527 1.00 10.89 49 THR B C 1
ATOM 1620 O O . THR B 1 52 ? 8.935 45.994 60.562 1.00 10.26 49 THR B O 1
ATOM 1624 N N . TYR B 1 53 ? 8.331 47.908 59.526 1.00 11.55 50 TYR B N 1
ATOM 1625 C CA . TYR B 1 53 ? 9.177 47.681 58.355 1.00 12.74 50 TYR B CA 1
ATOM 1626 C C . TYR B 1 53 ? 10.429 48.538 58.235 1.00 14.74 50 TYR B C 1
ATOM 1627 O O . TYR B 1 53 ? 10.498 49.658 58.742 1.00 15.61 50 TYR B O 1
ATOM 1636 N N . LEU B 1 54 ? 11.411 47.983 57.531 1.00 16.64 51 LEU B N 1
ATOM 1637 C CA . LEU B 1 54 ? 12.673 48.650 57.242 1.00 14.04 51 LEU B CA 1
ATOM 1638 C C . LEU B 1 54 ? 12.940 48.354 55.767 1.00 15.83 51 LEU B C 1
ATOM 1639 O O . LEU B 1 54 ? 13.257 47.221 55.419 1.00 17.15 51 LEU B O 1
ATOM 1644 N N . ARG B 1 55 ? 12.793 49.353 54.901 1.00 15.84 52 ARG B N 1
ATOM 1645 C CA . ARG B 1 55 ? 13.026 49.147 53.473 1.00 17.23 52 ARG B CA 1
ATOM 1646 C C . ARG B 1 55 ? 14.454 49.444 53.031 1.00 16.32 52 ARG B C 1
ATOM 1647 O O . ARG B 1 55 ? 14.981 50.527 53.290 1.00 17.09 52 ARG B O 1
ATOM 1655 N N . ILE B 1 56 ? 15.076 48.475 52.364 1.00 13.99 53 ILE B N 1
ATOM 1656 C CA . ILE B 1 56 ? 16.438 48.643 51.863 1.00 16.50 53 ILE B CA 1
ATOM 1657 C C . ILE B 1 56 ? 16.430 48.507 50.340 1.00 17.63 53 ILE B C 1
ATOM 1658 O O . ILE B 1 56 ? 16.495 47.400 49.804 1.00 15.41 53 ILE B O 1
ATOM 1663 N N . PRO B 1 57 ? 16.332 49.643 49.625 1.00 21.65 54 PRO B N 1
ATOM 1664 C CA . PRO B 1 57 ? 16.302 49.709 48.158 1.00 23.55 54 PRO B CA 1
ATOM 1665 C C . PRO B 1 57 ? 17.609 49.351 47.469 1.00 22.24 54 PRO B C 1
ATOM 1666 O O . PRO B 1 57 ? 18.403 50.232 47.149 1.00 24.61 54 PRO B O 1
ATOM 1670 N N . VAL B 1 58 ? 17.835 48.064 47.237 1.00 20.96 55 VAL B N 1
ATOM 1671 C CA . VAL B 1 58 ? 19.054 47.637 46.559 1.00 20.00 55 VAL B CA 1
ATOM 1672 C C . VAL B 1 58 ? 18.787 46.490 45.613 1.00 19.69 55 VAL B C 1
ATOM 1673 O O . VAL B 1 58 ? 17.983 45.605 45.900 1.00 21.00 55 VAL B O 1
ATOM 1677 N N . ALA B 1 59 ? 19.463 46.525 44.475 1.00 18.13 56 ALA B N 1
ATOM 1678 C CA . ALA B 1 59 ? 19.334 45.481 43.479 1.00 17.79 56 ALA B CA 1
ATOM 1679 C C . ALA B 1 59 ? 20.287 44.354 43.867 1.00 15.62 56 ALA B C 1
ATOM 1680 O O . ALA B 1 59 ? 21.005 44.451 44.865 1.00 14.82 56 ALA B O 1
ATOM 1682 N N . ASP B 1 60 ? 20.298 43.286 43.084 1.00 15.63 57 ASP B N 1
ATOM 1683 C CA . ASP B 1 60 ? 21.178 42.171 43.386 1.00 16.59 57 ASP B CA 1
ATOM 1684 C C . ASP B 1 60 ? 22.275 41.960 42.344 1.00 16.32 57 ASP B C 1
ATOM 1685 O O . ASP B 1 60 ? 22.164 41.086 41.489 1.00 19.51 57 ASP B O 1
ATOM 1690 N N . THR B 1 61 ? 23.323 42.776 42.410 1.00 15.95 58 THR B N 1
ATOM 1691 C CA . THR B 1 61 ? 24.463 42.639 41.501 1.00 18.30 58 THR B CA 1
ATOM 1692 C C . THR B 1 61 ? 25.720 42.784 42.364 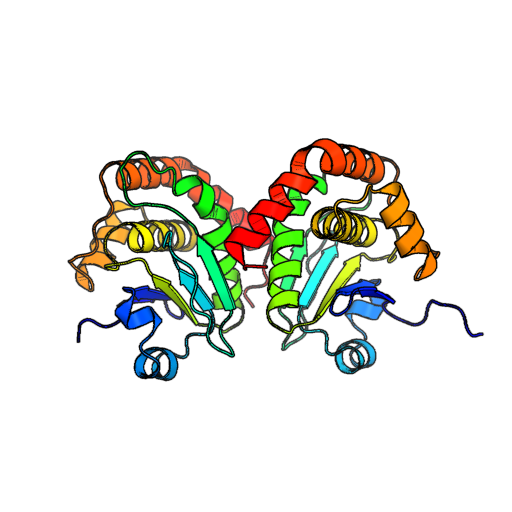1.00 17.92 58 THR B C 1
ATOM 1693 O O . THR B 1 61 ? 25.702 43.471 43.380 1.00 17.13 58 THR B O 1
ATOM 1697 N N . PRO B 1 62 ? 26.830 42.145 41.963 1.00 20.91 59 PRO B N 1
ATOM 1698 C CA . PRO B 1 62 ? 28.091 42.205 42.715 1.00 20.58 59 PRO B CA 1
ATOM 1699 C C . PRO B 1 62 ? 28.673 43.601 42.913 1.00 19.73 59 PRO B C 1
ATOM 1700 O O . PRO B 1 62 ? 29.706 43.768 43.560 1.00 16.97 59 PRO B O 1
ATOM 1704 N N . GLU B 1 63 ? 27.993 44.600 42.366 1.00 18.66 60 GLU B N 1
ATOM 1705 C CA . GLU B 1 63 ? 28.432 45.985 42.470 1.00 16.32 60 GLU B CA 1
ATOM 1706 C C . GLU B 1 63 ? 27.669 46.720 43.578 1.00 17.22 60 GLU B C 1
ATOM 1707 O O . GLU B 1 63 ? 28.055 47.819 43.993 1.00 15.47 60 GLU B O 1
ATOM 1713 N N . VAL B 1 64 ? 26.579 46.112 44.044 1.00 14.79 61 VAL B N 1
ATOM 1714 C CA . VAL B 1 64 ? 25.749 46.706 45.091 1.00 15.39 61 VAL B CA 1
ATOM 1715 C C . VAL B 1 64 ? 26.461 46.603 46.437 1.00 13.69 61 VAL B C 1
ATOM 1716 O O . VAL B 1 64 ? 26.755 45.507 46.915 1.00 12.56 61 VAL B O 1
ATOM 1720 N N . PRO B 1 65 ? 26.740 47.751 47.071 1.00 11.58 62 PRO B N 1
ATOM 1721 C CA . PRO B 1 65 ? 27.423 47.718 48.361 1.00 11.09 62 PRO B CA 1
ATOM 1722 C C . PRO B 1 65 ? 26.464 47.498 49.531 1.00 11.94 62 PRO B C 1
ATOM 1723 O O . PRO B 1 65 ? 26.311 48.387 50.372 1.00 11.60 62 PRO B O 1
ATOM 1727 N N . ILE B 1 66 ? 25.822 46.323 49.580 1.00 14.16 63 ILE B N 1
ATOM 1728 C CA . ILE B 1 66 ? 24.883 46.007 50.667 1.00 13.80 63 ILE B CA 1
ATOM 1729 C C . ILE B 1 66 ? 25.504 46.241 52.031 1.00 12.33 63 ILE B C 1
ATOM 1730 O O . ILE B 1 66 ? 24.790 46.460 53.006 1.00 10.82 63 ILE B O 1
ATOM 1735 N N . LYS B 1 67 ? 26.833 46.177 52.091 1.00 13.73 64 LYS B N 1
ATOM 1736 C CA . LYS B 1 67 ? 27.564 46.365 53.339 1.00 14.46 64 LYS B CA 1
ATOM 1737 C C . LYS B 1 67 ? 27.194 47.686 54.006 1.00 15.26 64 LYS B C 1
ATOM 1738 O O . LYS B 1 67 ? 27.175 47.788 55.231 1.00 13.20 64 LYS B O 1
ATOM 1744 N N . LYS B 1 68 ? 26.880 48.693 53.200 1.00 15.51 65 LYS B N 1
ATOM 1745 C CA . LYS B 1 68 ? 26.515 49.997 53.743 1.00 17.30 65 LYS B CA 1
ATOM 1746 C C . LYS B 1 68 ? 25.270 49.905 54.642 1.00 17.58 65 LYS B C 1
ATOM 1747 O O . LYS B 1 68 ? 25.099 50.712 55.553 1.00 13.84 65 LYS B O 1
ATOM 1753 N N . HIS B 1 69 ? 24.405 48.923 54.382 1.00 16.31 66 HIS B N 1
ATOM 1754 C CA . HIS B 1 69 ? 23.187 48.752 55.174 1.00 15.92 66 HIS B CA 1
ATOM 1755 C C . HIS B 1 69 ? 23.323 47.704 56.281 1.00 14.41 66 HIS B C 1
ATOM 1756 O O . HIS B 1 69 ? 22.382 47.451 57.026 1.00 11.92 66 HIS B O 1
ATOM 1763 N N . PHE B 1 70 ? 24.497 47.096 56.383 1.00 13.95 67 PHE B N 1
ATOM 1764 C CA . PHE B 1 70 ? 24.753 46.093 57.411 1.00 15.52 67 PHE B CA 1
ATOM 1765 C C . PHE B 1 70 ? 24.433 46.592 58.827 1.00 14.39 67 PHE B C 1
ATOM 1766 O O . PHE B 1 70 ? 23.716 45.931 59.577 1.00 11.63 67 PHE B O 1
ATOM 1774 N N . LYS B 1 71 ? 24.964 47.759 59.186 1.00 14.28 68 LYS B N 1
ATOM 1775 C CA . LYS B 1 71 ? 24.746 48.315 60.514 1.00 15.28 68 LYS B CA 1
ATOM 1776 C C . LYS B 1 71 ? 23.270 48.540 60.842 1.00 14.88 68 LYS B C 1
ATOM 1777 O O . LYS B 1 71 ? 22.779 48.058 61.861 1.00 16.44 68 LYS B O 1
ATOM 1783 N N . GLU B 1 72 ? 22.564 49.267 59.982 1.00 16.85 69 GLU B N 1
ATOM 1784 C CA . GLU B 1 72 ? 21.140 49.539 60.203 1.00 17.96 69 GLU B CA 1
ATOM 1785 C C . GLU B 1 72 ? 20.385 48.255 60.472 1.00 15.71 69 GLU B C 1
ATOM 1786 O O . GLU B 1 72 ? 19.731 48.093 61.507 1.00 14.76 69 GLU B O 1
ATOM 1792 N N . CYS B 1 73 ? 20.462 47.358 59.495 1.00 11.85 70 CYS B N 1
ATOM 1793 C CA . CYS B 1 73 ? 19.782 46.075 59.564 1.00 13.89 70 CYS B CA 1
ATOM 1794 C C . CYS B 1 73 ? 20.083 45.270 60.826 1.00 13.19 70 CYS B C 1
ATOM 1795 O O . CYS B 1 73 ? 19.175 44.695 61.423 1.00 16.76 70 CYS B O 1
ATOM 1798 N N . ILE B 1 74 ? 21.343 45.232 61.244 1.00 10.05 71 ILE B N 1
ATOM 1799 C CA . ILE B 1 74 ? 21.687 44.465 62.429 1.00 8.95 71 ILE B CA 1
ATOM 1800 C C . ILE B 1 74 ? 21.130 45.119 63.696 1.00 13.22 71 ILE B C 1
ATOM 1801 O O . ILE B 1 74 ? 20.744 44.423 64.644 1.00 9.65 71 ILE B O 1
ATOM 1806 N N . ASN B 1 75 ? 21.069 46.450 63.705 1.00 10.60 72 ASN B N 1
ATOM 1807 C CA . ASN B 1 75 ? 20.524 47.161 64.852 1.00 10.30 72 ASN B CA 1
ATOM 1808 C C . ASN B 1 75 ? 19.018 46.944 64.878 1.00 9.21 72 ASN B C 1
ATOM 1809 O O . ASN B 1 75 ? 18.426 46.722 65.932 1.00 10.71 72 ASN B O 1
ATOM 1814 N N . PHE B 1 76 ? 18.408 46.987 63.701 1.00 11.59 73 PHE B N 1
ATOM 1815 C CA . PHE B 1 76 ? 16.970 46.792 63.566 1.00 12.85 73 PHE B CA 1
ATOM 1816 C C . PHE B 1 76 ? 16.603 45.402 64.080 1.00 12.58 73 PHE B C 1
ATOM 1817 O O . PHE B 1 76 ? 15.687 45.247 64.879 1.00 12.74 73 PHE B O 1
ATOM 1825 N N . ILE B 1 77 ? 17.337 44.394 63.626 1.00 14.14 74 ILE B N 1
ATOM 1826 C CA . ILE B 1 77 ? 17.078 43.014 64.033 1.00 13.61 74 ILE B CA 1
ATOM 1827 C C . ILE B 1 77 ? 17.330 42.748 65.515 1.00 14.17 74 ILE B C 1
ATOM 1828 O O . ILE B 1 77 ? 16.519 42.105 66.187 1.00 12.75 74 ILE B O 1
ATOM 1833 N N . HIS B 1 78 ? 18.451 43.242 66.024 1.00 11.96 75 HIS B N 1
ATOM 1834 C CA . HIS B 1 78 ? 18.794 43.020 67.421 1.00 11.73 75 HIS B CA 1
ATOM 1835 C C . HIS B 1 78 ? 17.746 43.635 68.341 1.00 12.82 75 HIS B C 1
ATOM 1836 O O . HIS B 1 78 ? 17.287 42.990 69.289 1.00 9.74 75 HIS B O 1
A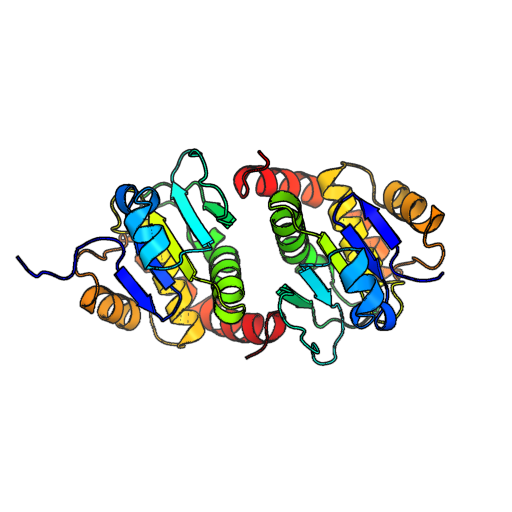TOM 1843 N N . CYS B 1 79 ? 17.369 44.880 68.045 1.00 14.47 76 CYS B N 1
ATOM 1844 C CA . CYS B 1 79 ? 16.368 45.606 68.820 1.00 10.74 76 CYS B CA 1
ATOM 1845 C C . CYS B 1 79 ? 15.066 44.799 68.855 1.00 9.96 76 CYS B C 1
ATOM 1846 O O . CYS B 1 79 ? 14.478 44.598 69.917 1.00 13.15 76 CYS B O 1
ATOM 1849 N N . CYS B 1 80 ? 14.616 44.326 67.700 1.00 4.14 77 CYS B N 1
ATOM 1850 C CA . CYS B 1 80 ? 13.393 43.530 67.659 1.00 8.87 77 CYS B CA 1
ATOM 1851 C C . CYS B 1 80 ? 13.515 42.255 68.516 1.00 9.84 77 CYS B C 1
ATOM 1852 O O . CYS B 1 80 ? 12.688 42.003 69.395 1.00 9.14 77 CYS B O 1
ATOM 1855 N N . ARG B 1 81 ? 14.549 41.461 68.256 1.00 8.91 78 ARG B N 1
ATOM 1856 C CA . ARG B 1 81 ? 14.765 40.216 68.981 1.00 11.08 78 ARG B CA 1
ATOM 1857 C C . ARG B 1 81 ? 14.921 40.419 70.481 1.00 13.31 78 ARG B C 1
ATOM 1858 O O . ARG B 1 81 ? 14.396 39.638 71.278 1.00 8.96 78 ARG B O 1
ATOM 1866 N N . LEU B 1 82 ? 15.633 41.473 70.868 1.00 14.78 79 LEU B N 1
ATOM 1867 C CA . LEU B 1 82 ? 15.845 41.738 72.283 1.00 14.69 79 LEU B CA 1
ATOM 1868 C C . LEU B 1 82 ? 14.588 42.228 72.984 1.00 12.07 79 LEU B C 1
ATOM 1869 O O . LEU B 1 82 ? 14.523 42.213 74.206 1.00 12.01 79 LEU B O 1
ATOM 1874 N N . ASN B 1 83 ? 13.590 42.661 72.222 1.00 13.61 80 ASN B N 1
ATOM 1875 C CA . ASN B 1 83 ? 12.349 43.123 72.83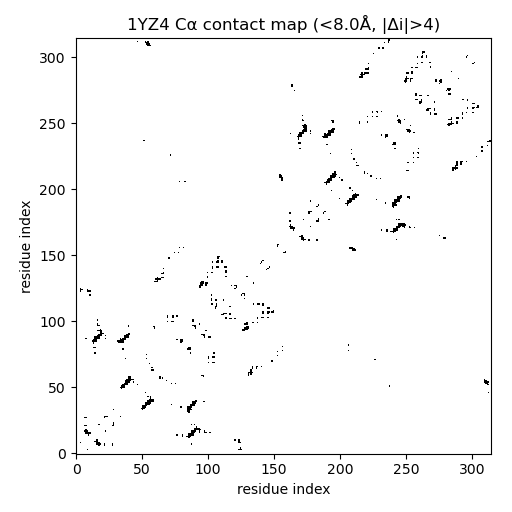8 1.00 14.00 80 ASN B CA 1
ATOM 1876 C C . ASN B 1 83 ? 11.175 42.203 72.534 1.00 14.82 80 ASN B C 1
ATOM 1877 O O . ASN B 1 83 ? 10.048 42.652 72.336 1.00 16.01 80 ASN B O 1
ATOM 1882 N N . GLY B 1 84 ? 11.462 40.905 72.492 1.00 17.15 81 GLY B N 1
ATOM 1883 C CA . GLY B 1 84 ? 10.437 39.904 72.254 1.00 17.08 81 GLY B CA 1
ATOM 1884 C C . GLY B 1 84 ? 9.821 39.793 70.873 1.00 19.73 81 GLY B C 1
ATOM 1885 O O . GLY B 1 84 ? 8.825 39.089 70.709 1.00 20.95 81 GLY B O 1
ATOM 1886 N N . GLY B 1 85 ? 10.402 40.452 69.875 1.00 18.48 82 GLY B N 1
ATOM 1887 C CA . GLY B 1 85 ? 9.833 40.377 68.541 1.00 16.39 82 GLY B CA 1
ATOM 1888 C C . GLY B 1 85 ? 10.376 39.262 67.668 1.00 16.90 82 GLY B C 1
ATOM 1889 O O . GLY B 1 85 ? 11.266 38.510 68.068 1.00 17.81 82 GLY B O 1
ATOM 1890 N N . ASN B 1 86 ? 9.816 39.145 66.470 1.00 14.99 83 ASN B N 1
ATOM 1891 C CA . ASN B 1 86 ? 10.253 38.146 65.506 1.00 12.86 83 ASN B CA 1
ATOM 1892 C C . ASN B 1 86 ? 10.432 38.874 64.202 1.00 13.14 83 ASN B C 1
ATOM 1893 O O . ASN B 1 86 ? 9.486 39.459 63.678 1.00 15.01 83 ASN B O 1
ATOM 1898 N N . CYS B 1 87 ? 11.653 38.853 63.684 1.00 12.15 84 CYS B N 1
ATOM 1899 C CA . CYS B 1 87 ? 11.936 39.552 62.448 1.00 13.59 84 CYS B CA 1
ATOM 1900 C C . CYS B 1 87 ? 12.163 38.654 61.235 1.00 15.25 84 CYS B C 1
ATOM 1901 O O . CYS B 1 87 ? 12.896 37.660 61.289 1.00 15.53 84 CYS B O 1
ATOM 1904 N N . LEU B 1 88 ? 11.512 39.015 60.138 1.00 13.12 85 LEU B N 1
ATOM 1905 C CA . LEU B 1 88 ? 11.653 38.285 58.892 1.00 14.34 85 LEU B CA 1
ATOM 1906 C C . LEU B 1 88 ? 12.434 39.164 57.920 1.00 12.68 85 LEU B C 1
ATOM 1907 O O . LEU B 1 88 ? 12.079 40.319 57.699 1.00 14.14 85 LEU B O 1
ATOM 1912 N N . VAL B 1 89 ? 13.509 38.621 57.367 1.00 11.78 86 VAL B N 1
ATOM 1913 C CA . VAL B 1 89 ? 14.327 39.341 56.391 1.00 12.25 86 VAL B CA 1
ATOM 1914 C C . VAL B 1 89 ? 14.075 38.664 55.043 1.00 11.90 86 VAL B C 1
ATOM 1915 O O . VAL B 1 89 ? 14.233 37.449 54.920 1.00 11.60 86 VAL B O 1
ATOM 1919 N N . HIS B 1 90 ? 13.683 39.442 54.038 1.00 10.71 87 HIS B N 1
ATOM 1920 C CA . HIS B 1 90 ? 13.392 38.861 52.734 1.00 13.42 87 HIS B CA 1
ATOM 1921 C C . HIS B 1 90 ? 13.743 39.712 51.505 1.00 12.79 87 HIS B C 1
ATOM 1922 O O . HIS B 1 90 ? 13.774 40.934 51.561 1.00 8.47 87 HIS B O 1
ATOM 1929 N N . SER B 1 91 ? 14.014 39.024 50.400 1.00 13.36 88 SER B N 1
ATOM 1930 C CA . SER B 1 91 ? 14.304 39.639 49.113 1.00 14.14 88 SER B CA 1
ATOM 1931 C C . SER B 1 91 ? 13.411 38.874 48.128 1.00 14.75 88 SER B C 1
ATOM 1932 O O . SER B 1 91 ? 12.622 38.029 48.546 1.00 17.75 88 SER B O 1
ATOM 1935 N N . PHE B 1 92 ? 13.514 39.158 46.837 1.00 15.76 89 PHE B N 1
ATOM 1936 C CA . PHE B 1 92 ? 12.666 38.484 45.852 1.00 13.93 89 PHE B CA 1
ATOM 1937 C C . PHE B 1 92 ? 12.589 36.959 45.982 1.00 13.96 89 PHE B C 1
ATOM 1938 O O . PHE B 1 92 ? 11.505 36.396 46.113 1.00 12.92 89 PHE B O 1
ATOM 1946 N N . ALA B 1 93 ? 13.732 36.288 45.940 1.00 12.28 90 ALA B N 1
ATOM 1947 C CA . ALA B 1 93 ? 13.734 34.830 46.036 1.00 15.00 90 ALA B CA 1
ATOM 1948 C C . ALA B 1 93 ? 14.313 34.289 47.340 1.00 13.01 90 ALA B C 1
ATOM 1949 O O . ALA B 1 93 ? 14.445 33.078 47.500 1.00 13.37 90 ALA B O 1
ATOM 1951 N N . GLY B 1 94 ? 14.642 35.178 48.271 1.00 12.89 91 GLY B N 1
ATOM 1952 C CA . GLY B 1 94 ? 15.242 34.731 49.516 1.00 11.50 91 GLY B CA 1
ATOM 1953 C C . GLY B 1 94 ? 16.529 33.975 49.226 1.00 13.17 91 GLY B C 1
ATOM 1954 O O . GLY B 1 94 ? 16.893 33.039 49.948 1.00 16.75 91 GLY B O 1
ATOM 1955 N N . ILE B 1 95 ? 17.223 34.369 48.160 1.00 13.37 92 ILE B N 1
ATOM 1956 C CA . ILE B 1 95 ? 18.471 33.710 47.772 1.00 12.60 92 ILE B CA 1
ATOM 1957 C C . ILE B 1 95 ? 19.742 34.523 48.012 1.00 12.49 92 ILE B C 1
ATOM 1958 O O . ILE B 1 95 ? 20.665 34.050 48.669 1.00 12.29 92 ILE B O 1
ATOM 1963 N N . SER B 1 96 ? 19.789 35.742 47.485 1.00 11.91 93 SER B N 1
ATOM 1964 C CA . SER B 1 96 ? 20.998 36.554 47.599 1.00 15.87 93 SER B CA 1
ATOM 1965 C C . SER B 1 96 ? 21.000 37.707 48.609 1.00 14.33 93 SER B C 1
ATOM 1966 O O . SER B 1 96 ? 21.711 37.654 49.611 1.00 17.85 93 SER B O 1
ATOM 1969 N N . ARG 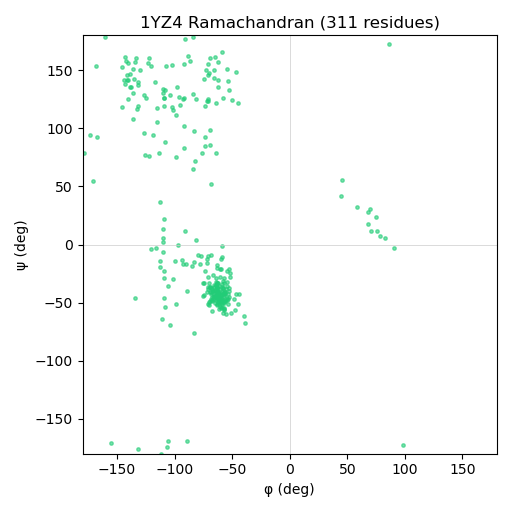B 1 97 ? 20.220 38.749 48.343 1.00 13.46 94 ARG B N 1
ATOM 1970 C CA . ARG B 1 97 ? 20.180 39.907 49.236 1.00 9.12 94 ARG B CA 1
ATOM 1971 C C . ARG B 1 97 ? 19.783 39.580 50.670 1.00 8.54 94 ARG B C 1
ATOM 1972 O O . ARG B 1 97 ? 20.557 39.833 51.600 1.00 4.84 94 ARG B O 1
ATOM 1980 N N . SER B 1 98 ? 18.594 39.009 50.863 1.00 5.51 95 SER B N 1
ATOM 1981 C CA . SER B 1 98 ? 18.164 38.707 52.217 1.00 6.04 95 SER B CA 1
ATOM 1982 C C . SER B 1 98 ? 19.174 37.798 52.919 1.00 8.43 95 SER B C 1
ATOM 1983 O O . SER B 1 98 ? 19.521 38.023 54.087 1.00 4.39 95 SER B O 1
ATOM 1986 N N . THR B 1 99 ? 19.663 36.789 52.198 1.00 8.86 96 THR B N 1
ATOM 1987 C CA . THR B 1 99 ? 20.649 35.865 52.749 1.00 12.53 96 THR B CA 1
ATOM 1988 C C . THR B 1 99 ? 21.894 36.619 53.246 1.00 13.79 96 THR B C 1
ATOM 1989 O O . THR B 1 99 ? 22.398 36.354 54.333 1.00 13.43 96 THR B O 1
ATOM 1993 N N . THR B 1 100 ? 22.380 37.572 52.457 1.00 11.77 97 THR B N 1
ATOM 1994 C CA . THR B 1 100 ? 23.554 38.336 52.857 1.00 12.31 97 THR B CA 1
ATOM 1995 C C . THR B 1 100 ? 23.371 39.083 54.192 1.00 13.04 97 THR B C 1
ATOM 1996 O O . THR B 1 100 ? 24.248 39.028 55.062 1.00 10.02 97 THR B O 1
ATOM 2000 N N . ILE B 1 101 ? 22.246 39.778 54.361 1.00 10.34 98 ILE B N 1
ATOM 2001 C CA . ILE B 1 101 ? 22.014 40.513 55.606 1.00 12.29 98 ILE B CA 1
ATOM 2002 C C . ILE B 1 101 ? 21.844 39.587 56.819 1.00 12.97 98 ILE B C 1
ATOM 2003 O O . ILE B 1 101 ? 22.352 39.877 57.908 1.00 11.00 98 ILE B O 1
ATOM 2008 N N . VAL B 1 102 ? 21.143 38.473 56.636 1.00 12.81 99 VAL B N 1
ATOM 2009 C CA . VAL B 1 102 ? 20.948 37.528 57.732 1.00 10.89 99 VAL B CA 1
ATOM 2010 C C . VAL B 1 102 ? 22.279 36.909 58.148 1.00 11.19 99 VAL B C 1
ATOM 2011 O O . VAL B 1 102 ? 22.535 36.706 59.342 1.00 9.09 99 VAL B O 1
ATOM 2015 N N . THR B 1 103 ? 23.129 36.608 57.167 1.00 8.84 100 THR B N 1
ATOM 2016 C CA . THR B 1 103 ? 24.438 36.037 57.466 1.00 6.38 100 THR B CA 1
ATOM 2017 C C . THR B 1 103 ? 25.232 37.044 58.296 1.00 6.44 100 THR B C 1
ATOM 2018 O O . THR B 1 103 ? 25.863 36.690 59.288 1.00 3.83 100 THR B O 1
ATOM 2022 N N . ALA B 1 104 ? 25.184 38.304 57.873 1.00 4.90 101 ALA B N 1
ATOM 2023 C CA . ALA B 1 104 ? 25.890 39.377 58.557 1.00 9.65 101 ALA B CA 1
ATOM 2024 C C . ALA B 1 104 ? 25.432 39.469 60.008 1.00 8.28 101 ALA B C 1
ATOM 2025 O O . ALA B 1 104 ? 26.250 39.632 60.910 1.00 11.59 101 ALA B O 1
ATOM 2027 N N . TYR B 1 105 ? 24.132 39.353 60.245 1.00 9.65 102 TYR B N 1
ATOM 2028 C CA . TYR B 1 105 ? 23.641 39.412 61.618 1.00 7.85 102 TYR B CA 1
ATOM 2029 C C . TYR B 1 105 ? 24.163 38.218 62.416 1.00 9.14 102 TYR B C 1
ATOM 2030 O O . TYR B 1 105 ? 24.721 38.378 63.508 1.00 8.50 102 TYR B O 1
ATOM 2039 N N . VAL B 1 106 ? 23.987 37.020 61.869 1.00 6.75 103 VAL B N 1
ATOM 2040 C CA . VAL B 1 106 ? 24.433 35.816 62.561 1.00 10.47 103 VAL B CA 1
ATOM 2041 C C . VAL B 1 106 ? 25.924 35.865 62.898 1.00 10.77 103 VAL B C 1
ATOM 2042 O O . VAL B 1 106 ? 26.336 35.458 63.984 1.00 10.44 103 VAL B O 1
ATOM 2046 N N . MET B 1 107 ? 26.726 36.361 61.964 1.00 11.95 104 MET B N 1
ATOM 2047 C CA . MET B 1 107 ? 28.161 36.474 62.190 1.00 10.65 104 MET B CA 1
ATOM 2048 C C . MET B 1 107 ? 28.383 37.322 63.431 1.00 12.11 104 MET B C 1
ATOM 2049 O O . MET B 1 107 ? 29.035 36.900 64.379 1.00 10.54 104 MET B O 1
ATOM 2054 N N . THR B 1 108 ? 27.805 38.518 63.420 1.00 15.41 105 THR B N 1
ATOM 2055 C CA . THR B 1 108 ? 27.961 39.454 64.521 1.00 13.97 105 THR B CA 1
ATOM 2056 C C . THR B 1 108 ? 27.517 38.940 65.885 1.00 11.99 105 THR B C 1
ATOM 2057 O O . THR B 1 108 ? 28.148 39.243 66.888 1.00 13.62 105 THR B O 1
ATOM 2061 N N . VAL B 1 109 ? 26.443 38.163 65.943 1.00 13.00 106 VAL B N 1
ATOM 2062 C CA . VAL B 1 109 ? 25.980 37.685 67.241 1.00 11.33 106 VAL B CA 1
ATOM 2063 C C . VAL B 1 109 ? 26.502 36.315 67.681 1.00 15.89 106 VAL B C 1
ATOM 2064 O O . VAL B 1 109 ? 26.375 35.955 68.858 1.00 15.85 106 VAL B O 1
ATOM 2068 N N . THR B 1 110 ? 27.099 35.558 66.759 1.00 14.32 107 THR B N 1
ATOM 2069 C CA . THR B 1 110 ? 27.641 34.242 67.105 1.00 13.54 107 THR B CA 1
ATOM 2070 C C . THR B 1 110 ? 29.163 34.249 67.089 1.00 13.46 107 THR B C 1
ATOM 2071 O O . THR B 1 110 ? 29.798 33.475 67.808 1.00 12.48 107 THR B O 1
ATOM 2075 N N . GLY B 1 111 ? 29.740 35.114 66.255 1.00 13.24 108 GLY B N 1
ATOM 2076 C CA . GLY B 1 111 ? 31.188 35.197 66.142 1.00 11.48 108 GLY B CA 1
ATOM 2077 C C . GLY B 1 111 ? 31.720 34.266 65.060 1.00 13.37 108 GLY B C 1
ATOM 2078 O O . GLY B 1 111 ? 32.919 34.231 64.775 1.00 13.77 108 GLY B O 1
ATOM 2079 N N . LEU B 1 112 ? 30.814 33.508 64.452 1.00 11.60 109 LEU B N 1
ATOM 2080 C CA . LEU B 1 112 ? 31.163 32.559 63.401 1.00 13.24 109 LEU B CA 1
ATOM 2081 C C . LEU B 1 112 ? 31.521 33.250 62.086 1.00 15.88 109 LEU B C 1
ATOM 2082 O O . LEU B 1 112 ? 31.001 34.325 61.780 1.00 14.54 109 LEU B O 1
ATOM 2087 N N . GLY B 1 113 ? 32.399 32.613 61.312 1.00 16.81 110 GLY B N 1
ATOM 2088 C CA . GLY B 1 113 ? 32.791 33.146 60.019 1.00 17.17 110 GLY B CA 1
ATOM 2089 C C . GLY B 1 113 ? 31.642 33.016 59.033 1.00 17.19 110 GLY B C 1
ATOM 2090 O O . GLY B 1 113 ? 30.783 32.145 59.183 1.00 16.81 110 GLY B O 1
ATOM 2091 N N . TRP B 1 114 ? 31.619 33.866 58.013 1.00 17.78 111 TRP B N 1
ATOM 2092 C CA . TRP B 1 114 ? 30.524 33.826 57.052 1.00 19.99 111 TRP B CA 1
ATOM 2093 C C . TRP B 1 114 ? 30.314 32.461 56.392 1.00 20.97 111 TRP B C 1
ATOM 2094 O O . TRP B 1 114 ? 29.171 32.047 56.173 1.00 19.00 111 TRP B O 1
ATOM 2105 N N . ARG B 1 115 ? 31.403 31.759 56.087 1.00 20.15 112 ARG B N 1
ATOM 2106 C CA . ARG B 1 115 ? 31.288 30.454 55.443 1.00 23.32 112 ARG B CA 1
ATOM 2107 C C . ARG B 1 115 ? 30.567 29.418 56.312 1.00 23.91 112 ARG B C 1
ATOM 2108 O O . ARG B 1 115 ? 29.734 28.662 55.813 1.00 26.44 112 ARG B O 1
ATOM 2116 N N . ASP B 1 116 ? 30.875 29.379 57.603 1.00 21.26 113 ASP B N 1
ATOM 2117 C CA . ASP B 1 116 ? 30.195 28.440 58.485 1.00 21.31 113 ASP B CA 1
ATOM 2118 C C . ASP B 1 116 ? 28.705 28.815 58.561 1.00 19.31 113 ASP B C 1
ATOM 2119 O O . ASP B 1 116 ? 27.830 27.958 58.473 1.00 17.95 113 ASP B O 1
ATOM 2124 N N . VAL B 1 117 ? 28.422 30.105 58.707 1.00 16.70 114 VAL B N 1
ATOM 2125 C CA . VAL B 1 117 ? 27.044 30.575 58.800 1.00 14.19 114 VAL B CA 1
ATOM 2126 C C . VAL B 1 117 ? 26.231 30.272 57.552 1.00 16.24 114 VAL B C 1
ATOM 2127 O O . VAL B 1 117 ? 25.124 29.729 57.630 1.00 16.69 114 VAL B O 1
ATOM 2131 N N . LEU B 1 118 ? 26.777 30.643 56.401 1.00 16.32 115 LEU B N 1
ATOM 2132 C CA . LEU B 1 118 ? 26.092 30.417 55.143 1.00 20.40 115 LEU B CA 1
ATOM 2133 C C . LEU B 1 118 ? 25.825 28.926 54.995 1.00 21.93 115 LEU B C 1
ATOM 2134 O O . LEU B 1 118 ? 24.703 28.506 54.695 1.00 20.01 115 LEU B O 1
ATOM 2139 N N . GLU B 1 119 ? 26.871 28.135 55.215 1.00 21.46 116 GLU B N 1
ATOM 2140 C CA . GLU B 1 119 ? 26.780 26.688 55.106 1.00 21.55 116 GLU B CA 1
ATOM 2141 C C . GLU B 1 119 ? 25.644 26.150 55.970 1.00 19.04 116 GLU B C 1
ATOM 2142 O O . GLU B 1 119 ? 24.842 25.342 55.510 1.00 16.67 116 GLU B O 1
ATOM 2148 N N . ALA B 1 120 ? 25.571 26.608 57.217 1.00 17.20 117 ALA B N 1
ATOM 2149 C CA . ALA B 1 120 ? 24.518 26.166 58.126 1.00 17.46 117 ALA B CA 1
ATOM 2150 C C . ALA B 1 120 ? 23.149 26.595 57.599 1.00 17.98 117 ALA B C 1
ATOM 2151 O O . ALA B 1 120 ? 22.173 25.847 57.676 1.00 18.62 117 ALA B O 1
ATOM 2153 N N . ILE B 1 121 ? 23.071 27.805 57.062 1.00 18.13 118 ILE B N 1
ATOM 2154 C CA . ILE B 1 121 ? 21.808 28.277 56.509 1.00 18.87 118 ILE B CA 1
ATOM 2155 C C . ILE B 1 121 ? 21.384 27.401 55.326 1.00 18.07 118 ILE B C 1
ATOM 2156 O O . ILE B 1 121 ? 20.212 27.036 55.199 1.00 16.19 118 ILE B O 1
ATOM 2161 N N . LYS B 1 122 ? 22.343 27.055 54.470 1.00 18.72 119 LYS B N 1
ATOM 2162 C CA . LYS B 1 122 ? 22.057 26.220 53.306 1.00 20.99 119 LYS B CA 1
ATOM 2163 C C . LYS B 1 122 ? 21.565 24.837 53.703 1.00 19.34 119 LYS B C 1
ATOM 2164 O O . LYS B 1 122 ? 20.939 24.148 52.903 1.00 18.99 119 LYS B O 1
ATOM 2170 N N . ALA B 1 123 ? 21.851 24.429 54.936 1.00 20.01 120 ALA B N 1
ATOM 2171 C CA . ALA B 1 123 ? 21.404 23.126 55.414 1.00 21.12 120 ALA B CA 1
ATOM 2172 C C . ALA B 1 123 ? 19.875 23.085 55.435 1.00 22.60 120 ALA B C 1
ATOM 2173 O O . ALA B 1 123 ? 19.282 22.028 55.211 1.00 23.87 120 ALA B O 1
ATOM 2175 N N . THR B 1 124 ? 19.240 24.226 55.711 1.00 20.71 121 THR B N 1
ATOM 2176 C CA . THR B 1 124 ? 17.780 24.298 55.726 1.00 21.12 121 THR B CA 1
ATOM 2177 C C . THR B 1 124 ? 17.232 25.019 54.497 1.00 23.09 121 THR B C 1
ATOM 2178 O O . THR B 1 124 ? 16.181 24.654 53.985 1.00 26.74 121 THR B O 1
ATOM 2182 N N . ARG B 1 125 ? 17.934 26.043 54.025 1.00 22.42 122 ARG B N 1
ATOM 2183 C CA . ARG B 1 125 ? 17.503 26.761 52.826 1.00 21.29 122 ARG B CA 1
ATOM 2184 C C . ARG B 1 125 ? 18.650 26.685 51.820 1.00 18.33 122 ARG B C 1
ATOM 2185 O O . ARG B 1 125 ? 19.387 27.646 51.619 1.00 20.62 122 ARG B O 1
ATOM 2193 N N . PRO B 1 126 ? 18.811 25.525 51.173 1.00 16.26 123 PRO B N 1
ATOM 2194 C CA . PRO B 1 126 ? 19.863 25.270 50.183 1.00 15.37 123 PRO B CA 1
ATOM 2195 C C . PRO B 1 126 ? 19.963 26.237 49.002 1.00 14.59 123 PRO B C 1
ATOM 2196 O O . PRO B 1 126 ? 21.021 26.339 48.386 1.00 12.20 123 PRO B O 1
ATOM 2200 N N . ILE B 1 127 ? 18.878 26.935 48.676 1.00 12.16 124 ILE B N 1
ATOM 2201 C CA . ILE B 1 127 ? 18.928 27.885 47.573 1.00 14.26 124 ILE B CA 1
ATOM 2202 C C . ILE B 1 127 ? 19.633 29.158 48.016 1.00 15.25 124 ILE B C 1
ATOM 2203 O O . ILE B 1 127 ? 19.943 30.022 47.193 1.00 16.15 124 ILE B O 1
ATOM 2208 N N . ALA B 1 128 ? 19.881 29.273 49.318 1.00 14.19 125 ALA B N 1
ATOM 2209 C CA . ALA B 1 128 ? 20.559 30.446 49.849 1.00 15.43 125 ALA B CA 1
ATOM 2210 C C . ALA B 1 128 ? 21.903 30.546 49.159 1.00 19.40 125 ALA B C 1
ATOM 2211 O O . ALA B 1 128 ? 22.682 29.587 49.150 1.00 20.00 125 ALA B O 1
ATOM 2213 N N . ASN B 1 129 ? 22.170 31.706 48.570 1.00 19.90 126 ASN B N 1
ATOM 2214 C CA . ASN B 1 129 ? 23.420 31.910 47.862 1.00 18.63 126 ASN B CA 1
ATOM 2215 C C . ASN B 1 129 ? 23.608 33.352 47.398 1.00 17.77 126 ASN B C 1
ATOM 2216 O O . ASN B 1 129 ? 23.118 33.750 46.338 1.00 17.03 126 ASN B O 1
ATOM 2221 N N . PRO B 1 130 ? 24.304 34.163 48.204 1.00 14.14 127 PRO B N 1
ATOM 2222 C CA . PRO B 1 130 ? 24.543 35.561 47.834 1.00 14.11 127 PRO B CA 1
ATOM 2223 C C . PRO B 1 130 ? 25.523 35.650 46.657 1.00 13.65 127 PRO B C 1
ATOM 2224 O O . PRO B 1 130 ? 26.415 34.800 46.522 1.00 10.59 127 PRO B O 1
ATOM 2228 N N . ASN B 1 131 ? 25.347 36.662 45.804 1.00 10.01 128 ASN B N 1
ATOM 2229 C CA . ASN B 1 131 ? 26.215 36.835 44.645 1.00 10.87 128 ASN B CA 1
ATOM 2230 C C . ASN B 1 131 ? 27.699 36.999 45.020 1.00 14.52 128 ASN B C 1
ATOM 2231 O O . ASN B 1 131 ? 28.045 37.242 46.184 1.00 10.23 128 ASN B O 1
ATOM 2236 N N . PRO B 1 132 ? 28.596 36.858 44.030 1.00 15.26 129 PRO B N 1
ATOM 2237 C CA . PRO B 1 132 ? 30.043 36.981 44.240 1.00 18.06 129 PRO B CA 1
ATOM 2238 C C . PRO B 1 132 ? 30.447 38.220 45.029 1.00 17.30 129 PRO B C 1
ATOM 2239 O O . PRO B 1 132 ? 31.247 38.132 45.960 1.00 17.23 129 PRO B O 1
ATOM 2243 N N . GLY B 1 133 ? 29.896 39.372 44.654 1.00 15.25 130 GLY B N 1
ATOM 2244 C CA . GLY B 1 133 ? 30.219 40.604 45.354 1.00 15.90 130 GLY B CA 1
ATOM 2245 C C . GLY B 1 133 ? 29.808 40.569 46.817 1.00 15.29 130 GLY B C 1
ATOM 2246 O O . GLY B 1 133 ? 30.602 40.900 47.703 1.00 14.95 130 GLY B O 1
ATOM 2247 N N . PHE B 1 134 ? 28.565 40.165 47.071 1.00 13.01 131 PHE B N 1
ATOM 2248 C CA . PHE B 1 134 ? 28.055 40.078 48.433 1.00 12.77 131 PHE B CA 1
ATOM 2249 C C . PHE B 1 134 ? 28.930 39.135 49.262 1.00 15.33 131 PHE B C 1
ATOM 2250 O O . PHE B 1 134 ? 29.169 39.375 50.446 1.00 11.19 131 PHE B O 1
ATOM 2258 N N . ARG B 1 135 ? 29.407 38.064 48.633 1.00 15.97 132 ARG B N 1
ATOM 2259 C CA . ARG B 1 135 ? 30.259 37.102 49.325 1.00 20.62 132 ARG B CA 1
ATOM 2260 C C . ARG B 1 135 ? 31.554 37.792 49.763 1.00 20.35 132 ARG B C 1
ATOM 2261 O O . ARG B 1 135 ? 31.999 37.634 50.903 1.00 19.43 132 ARG B O 1
ATOM 2269 N N . GLN B 1 136 ? 32.138 38.571 48.857 1.00 19.82 133 GLN B N 1
ATOM 2270 C CA . GLN B 1 136 ? 33.372 39.302 49.140 1.00 21.46 133 GLN B CA 1
ATOM 2271 C C . GLN B 1 136 ? 33.157 40.327 50.261 1.00 18.43 133 GLN B C 1
ATOM 2272 O O . GLN B 1 136 ? 34.037 40.543 51.091 1.00 15.06 133 GLN B O 1
ATOM 2278 N N . GLN B 1 137 ? 31.984 40.954 50.285 1.00 17.89 134 GLN B N 1
ATOM 2279 C CA . GLN B 1 137 ? 31.682 41.940 51.318 1.00 16.24 134 GLN B CA 1
ATOM 2280 C C . GLN B 1 137 ? 31.528 41.271 52.689 1.00 16.96 134 GLN B C 1
ATOM 2281 O O . GLN B 1 137 ? 32.000 41.793 53.702 1.00 14.86 134 GLN B O 1
ATOM 2287 N N . LEU B 1 138 ? 30.880 40.111 52.725 1.00 16.03 135 LEU B N 1
ATOM 2288 C CA . LEU B 1 138 ? 30.706 39.404 53.984 1.00 18.48 135 LEU B CA 1
ATOM 2289 C C . LEU B 1 138 ? 32.084 39.021 54.508 1.00 19.94 135 LEU B C 1
ATOM 2290 O O . LEU B 1 138 ? 32.340 39.074 55.714 1.00 17.28 135 LEU B O 1
ATOM 2295 N N . GLU B 1 139 ? 32.965 38.642 53.584 1.00 18.59 136 GLU B N 1
ATOM 2296 C CA . GLU B 1 139 ? 34.337 38.256 53.909 1.00 20.11 136 GLU B CA 1
ATOM 2297 C C . GLU B 1 139 ? 35.058 39.385 54.650 1.00 21.86 136 GLU B C 1
ATOM 2298 O O . GLU B 1 139 ? 35.560 39.196 55.760 1.00 22.32 136 GLU B O 1
ATOM 2304 N N . GLU B 1 140 ? 35.097 40.556 54.020 1.00 21.27 137 GLU B N 1
ATOM 2305 C CA . GLU B 1 140 ? 35.747 41.744 54.571 1.00 22.62 137 GLU B CA 1
ATOM 2306 C C . GLU B 1 140 ? 35.149 42.178 55.912 1.00 20.00 137 GLU B C 1
ATOM 2307 O O . GLU B 1 140 ? 35.870 42.521 56.850 1.00 19.03 137 GLU B O 1
ATOM 2313 N N . PHE B 1 141 ? 33.825 42.159 55.973 1.00 17.53 138 PHE B N 1
ATOM 2314 C CA . PHE B 1 141 ? 33.058 42.527 57.155 1.00 15.66 138 PHE B CA 1
ATOM 2315 C C . PHE B 1 141 ? 33.434 41.701 58.384 1.00 14.42 138 PHE B C 1
ATOM 2316 O O . PHE B 1 141 ? 33.548 42.232 59.494 1.00 13.41 138 PHE B O 1
ATOM 2324 N N . GLY B 1 142 ? 33.622 40.402 58.174 1.00 15.62 139 GLY B N 1
ATOM 2325 C CA . GLY B 1 142 ? 33.950 39.501 59.263 1.00 13.04 139 GLY B CA 1
ATOM 2326 C C . GLY B 1 142 ? 35.340 39.641 59.851 1.00 15.28 139 GLY B C 1
ATOM 2327 O O . GLY B 1 142 ? 35.627 39.049 60.896 1.00 13.87 139 GLY B O 1
ATOM 2328 N N . TRP B 1 143 ? 36.203 40.417 59.195 1.00 14.27 140 TRP B N 1
ATOM 2329 C CA . TRP B 1 143 ? 37.566 40.604 59.682 1.00 16.52 140 TRP B CA 1
ATOM 2330 C C . TRP B 1 143 ? 37.594 41.381 60.993 1.00 17.36 140 TRP B C 1
ATOM 2331 O O . TRP B 1 143 ? 38.123 40.894 61.992 1.00 15.94 140 TRP B O 1
ATOM 2342 N N . ALA B 1 144 ? 37.020 42.583 60.986 1.00 18.04 141 ALA B N 1
ATOM 2343 C CA . ALA B 1 144 ? 36.981 43.420 62.185 1.00 20.08 141 ALA B CA 1
ATOM 2344 C C . ALA B 1 144 ? 35.608 44.053 62.460 1.00 18.97 141 ALA B C 1
ATOM 2345 O O . ALA B 1 144 ? 35.120 44.033 63.588 1.00 19.34 141 ALA B O 1
ATOM 2347 N N . SER B 1 145 ? 34.996 44.619 61.428 1.00 19.51 142 SER B N 1
ATOM 2348 C CA . SER B 1 145 ? 33.700 45.281 61.557 1.00 21.65 142 SER B CA 1
ATOM 2349 C C . SER B 1 145 ? 32.669 44.496 62.377 1.00 21.74 142 SER B C 1
ATOM 2350 O O . SER B 1 145 ? 32.052 45.038 63.294 1.00 20.81 142 SER B O 1
ATOM 2353 N N . SER B 1 146 ? 32.482 43.225 62.036 1.00 20.13 143 SER B N 1
ATOM 2354 C CA . SER B 1 146 ? 31.533 42.367 62.733 1.00 18.80 143 SER B CA 1
ATOM 2355 C C . SER B 1 146 ? 31.757 42.359 64.252 1.00 18.84 143 SER B C 1
ATOM 2356 O O . SER B 1 146 ? 30.806 42.443 65.040 1.00 16.15 143 SER B O 1
ATOM 2359 N N . GLN B 1 147 ? 33.015 42.240 64.659 1.00 16.14 144 GLN B N 1
ATOM 2360 C CA . GLN B 1 147 ? 33.349 42.227 66.074 1.00 19.37 144 GLN B CA 1
ATOM 2361 C C . GLN B 1 147 ? 33.032 43.574 66.722 1.00 20.30 144 GLN B C 1
ATOM 2362 O O . GLN B 1 147 ? 32.467 43.630 67.812 1.00 17.86 144 GLN B O 1
ATOM 2368 N N . LYS B 1 148 ? 33.402 44.661 66.055 1.00 21.20 145 LYS B N 1
ATOM 2369 C CA . LYS B 1 148 ? 33.139 45.986 66.604 1.00 25.53 145 LYS B CA 1
ATOM 2370 C C . LYS B 1 148 ? 31.644 46.214 66.782 1.00 24.34 145 LYS B C 1
ATOM 2371 O O . LYS B 1 148 ? 31.191 46.634 67.843 1.00 26.46 145 LYS B O 1
ATOM 2377 N N . LEU B 1 149 ? 30.884 45.933 65.733 1.00 22.89 146 LEU B N 1
ATOM 2378 C CA . LEU B 1 149 ? 29.440 46.110 65.757 1.00 22.23 146 LEU B CA 1
ATOM 2379 C C . LEU B 1 149 ? 28.802 45.391 66.943 1.00 21.36 146 LEU B C 1
ATOM 2380 O O . LEU B 1 149 ? 27.844 45.878 67.549 1.00 20.74 146 LEU B O 1
ATOM 2385 N N . ARG B 1 150 ? 29.335 44.224 67.269 1.00 19.48 147 ARG B N 1
ATOM 2386 C CA . ARG B 1 150 ? 28.814 43.457 68.382 1.00 21.38 147 ARG B CA 1
ATOM 2387 C C . ARG B 1 150 ? 29.025 44.215 69.686 1.00 20.85 147 ARG B C 1
ATOM 2388 O O . ARG B 1 150 ? 28.209 44.117 70.605 1.00 18.66 147 ARG B O 1
ATOM 2396 N N . ARG B 1 151 ? 30.110 44.982 69.768 1.00 21.19 148 ARG B N 1
ATOM 2397 C CA . ARG B 1 151 ? 30.365 45.750 70.981 1.00 23.97 148 ARG B CA 1
ATOM 2398 C C . ARG B 1 151 ? 29.405 46.940 71.023 1.00 23.16 148 ARG B C 1
ATOM 2399 O O . ARG B 1 151 ? 28.962 47.344 72.096 1.00 21.08 148 ARG B O 1
ATOM 2407 N N . GLN B 1 152 ? 29.071 47.482 69.852 1.00 21.01 149 GLN B N 1
ATOM 2408 C CA . GLN B 1 152 ? 28.151 48.609 69.775 1.00 22.53 149 GLN B CA 1
ATOM 2409 C C . GLN B 1 152 ? 26.760 48.157 70.208 1.00 19.86 149 GLN B C 1
ATOM 2410 O O . GLN B 1 152 ? 26.044 48.895 70.877 1.00 19.21 149 GLN B O 1
ATOM 2416 N N . LEU B 1 153 ? 26.383 46.940 69.830 1.00 17.91 150 LEU B N 1
ATOM 2417 C CA . LEU B 1 153 ? 25.077 46.404 70.199 1.00 17.54 150 LEU B CA 1
ATOM 2418 C C . LEU B 1 153 ? 24.956 46.250 71.709 1.00 20.07 150 LEU B C 1
ATOM 2419 O O . LEU B 1 153 ? 23.877 46.426 72.278 1.00 18.53 150 LEU B O 1
ATOM 2424 N N . GLU B 1 154 ? 26.072 45.912 72.350 1.00 23.16 151 GLU B N 1
ATOM 2425 C CA . GLU B 1 154 ? 26.112 45.726 73.794 1.00 24.57 151 GLU B CA 1
ATOM 2426 C C . GLU B 1 154 ? 25.806 47.060 74.480 1.00 26.22 151 GLU B C 1
ATOM 2427 O O . GLU B 1 154 ? 25.026 47.121 75.428 1.00 25.15 151 GLU B O 1
ATOM 2433 N N . GLU B 1 155 ? 26.414 48.128 73.975 1.00 27.11 152 GLU B N 1
ATOM 2434 C CA . GLU B 1 155 ? 26.227 49.469 74.525 1.00 30.11 152 GLU B CA 1
ATOM 2435 C C . GLU B 1 155 ? 24.871 50.110 74.217 1.00 29.37 152 GLU B C 1
ATOM 2436 O O . GLU B 1 155 ? 24.425 51.000 74.942 1.00 24.49 152 GLU B O 1
ATOM 2442 N N . ARG B 1 156 ? 24.221 49.652 73.149 1.00 28.07 153 ARG B N 1
ATOM 2443 C CA . ARG B 1 156 ? 22.956 50.233 72.710 1.00 27.83 153 ARG B CA 1
ATOM 2444 C C . ARG B 1 156 ? 21.652 49.681 73.277 1.00 28.46 153 ARG B C 1
ATOM 2445 O O . ARG B 1 156 ? 20.725 50.445 73.549 1.00 28.16 153 ARG B O 1
ATOM 2453 N N . PHE B 1 157 ? 21.554 48.368 73.440 1.00 29.78 154 PHE B N 1
ATOM 2454 C CA . PHE B 1 157 ? 20.302 47.802 73.935 1.00 30.42 154 PHE B CA 1
ATOM 2455 C C . PHE B 1 157 ? 20.425 46.980 75.219 1.00 32.48 154 PHE B C 1
ATOM 2456 O O . PHE B 1 157 ? 21.513 46.527 75.590 1.00 32.91 154 PHE B O 1
ATOM 2464 N N . GLY B 1 158 ? 19.291 46.806 75.895 1.00 32.15 155 GLY B N 1
ATOM 2465 C CA . GLY B 1 158 ? 19.257 46.031 77.121 1.00 33.16 155 GLY B CA 1
ATOM 2466 C C . GLY B 1 158 ? 18.763 44.633 76.805 1.00 35.50 155 GLY B C 1
ATOM 2467 O O . GLY B 1 158 ? 17.591 44.440 76.466 1.00 37.20 155 GLY B O 1
ATOM 2468 N N . GLU B 1 159 ? 19.655 43.654 76.916 1.00 34.83 156 GLU B N 1
ATOM 2469 C CA . GLU B 1 159 ? 19.313 42.272 76.608 1.00 35.36 156 GLU B CA 1
ATOM 2470 C C . GLU B 1 159 ? 18.557 41.490 77.691 1.00 35.42 156 GLU B C 1
ATOM 2471 O O . GLU B 1 159 ? 18.078 40.383 77.431 1.00 36.38 156 GLU B O 1
ATOM 2477 N N . SER B 1 160 ? 18.434 42.059 78.889 1.00 32.90 157 SER B N 1
ATOM 2478 C CA . SER B 1 160 ? 17.725 41.383 79.978 1.00 30.74 157 SER B CA 1
ATOM 2479 C C . SER B 1 160 ? 16.210 41.522 79.856 1.00 30.20 157 SER B C 1
ATOM 2480 O O . SER B 1 160 ? 15.757 42.230 78.931 1.00 31.07 157 SER B O 1
#

Foldseek 3Di:
DDDLDDAWFDLDQQETFGAPVSQPPPVNCVVSQAAEEEEADLDDDDDDPNHHYHYHNDDQDLVTPCLVCLLVLLLVSLVQVVVPHHYYYYYHVSEADSLLSVLLNCCQQVVDASVVSQVSSCVSPVSHDHDPNSNVSSVVSSPPPRPVSSVVSCVVPND/DQEWDDQDQQETFFAPVNVPPVVNCVVSVAQEEEEADLDDDPDDPNHHYDYHNDDADLVTPCVVCLLVLLLRSLVQVLVPHHYYYYYHGSAANSLLSVLLNCCLVVVDQSVVSQVVSCVGVVSHYHDPNSVVNSNVCSPPVSPVSSVVSVVPDDND

InterPro domains:
  IPR000340 Dual specificity phosphatase, catalytic domain [PF00782] (9-135)
  IPR000387 Tyrosine-specific protein phosphatases domain [PS50056] (62-120)
  IPR008984 SMAD/FHA domain superfamily [SSF49879] (177-244)
  IPR016130 Protein-tyrosine phosphatase, active site [PS00383] (83-93)
  IPR020422 Dual specificity protein phosphatase domain [PS50054] (1-141)
  IPR020422 Dual specificity protein phosphatase domain [SM00195] (1-138)
  IPR029021 Protein-tyrosine phosphatase-like [G3DSA:3.90.190.10] (3-153)
  IPR029021 Protein-tyrosine phosphatase-like [SSF52799] (5-135)

Secondary structure (DSSP, 8-state):
---S-SSSEEEETTEEEE-TTGGG-HHHHHHTT--EEEEE-SS--PPPTT-EEEEE---S-TTS-GGGGHHHHHHHHHHHHHTT--EEEEETTSSSHHHHHHHHHHHHHH---HHHHHHHHHHT-TT----HHHHHHHHHHHHTHHHHHHHHHHHHH--/---PEEEETTEEEE-HHHHH-HHHHHHTT--EEEE--SS-----TT-EEEE-----STT--GGGGHHHHHHHHHHHHHTT--EEEE-SSSSSHHHHHHHHHHHHHH---HHHHHHHHHHH-TT----HHHHHHHHHHTTTHHHHHHHHHHHH----

Radius of gyration: 20.11 Å; Cα contacts (8 Å, |Δi|>4): 560; chains: 2; bounding box: 38×56×48 Å

Solvent-accessible surface area: 15480 Å² total; per-residue (Å²): 117,128,120,140,38,123,18,14,14,118,21,49,92,10,0,18,0,0,37,72,98,5,11,131,45,129,110,24,10,50,195,32,156,10,51,41,0,0,13,0,52,95,53,98,93,120,62,56,164,141,21,26,15,6,49,0,55,10,31,69,53,69,162,32,50,0,88,151,30,5,121,49,0,0,29,25,0,19,24,3,54,81,66,71,12,29,0,0,0,16,2,100,59,0,70,6,15,0,0,0,1,0,0,0,0,14,1,0,37,52,45,100,39,22,157,88,5,7,123,62,6,72,79,52,8,87,89,0,68,0,17,100,5,0,60,124,15,0,98,89,9,24,217,57,50,6,131,122,8,99,115,22,2,58,51,16,21,21,186,124,147,24,18,17,124,29,45,96,9,0,17,0,0,22,94,106,2,12,131,43,118,90,31,10,47,197,39,151,10,46,39,0,0,8,0,32,108,61,107,24,75,112,56,168,135,20,24,16,6,50,0,39,14,31,58,59,84,153,19,59,0,97,136,9,6,116,40,0,0,31,26,0,20,21,3,60,41,73,72,9,32,0,0,0,10,2,116,34,0,58,10,32,0,0,0,0,0,0,0,0,9,2,2,53,67,56,88,42,17,153,80,4,10,118,67,9,90,87,100,14,91,94,0,76,1,19,100,10,0,73,101,8,0,99,90,18,23,221,57,57,5,73,104,9,103,124,42,6,106,84,16,10,17,110,162

CATH classification: 3.90.190.10